Protein AF-A0A2V8IUT5-F1 (afdb_monomer_lite)

Foldseek 3Di:
DADQDDDDDDDDDDDDDDRPRLPQEDECQVQQLVCLVVVHCPPPSLVVLVVSVVVPRQEYEYEDEPVCNGDDLVNLQVCLVRPPHFYEYEYALDPVVLVSCLVSVGQEYEHADDDVPDPDRPFFDQLVPPLVSLLVSCVVSVVSVHQYEGEHELDPVSLVSCVVSPHPYYHYDLPQLCVCCVPVDDDPSNVVSVVSSNVSSVD

pLDDT: mean 81.4, std 22.0, range [20.03, 97.25]

Secondary structure (DSSP, 8-state):
-B-------------------STTEE--HHHHHHHHHHTSS-S-HHHHHHHHHHTT-SEEEEE--TT-SSS-HHHHHHHHHH-SSEEEEEE-S-HHHHHHHHHH--SEEEE----TT-SS-SS---TTSSHHHHHHHHHHHHHTT-EEEEEE-S-HHHHHHHHHTT-SEEEE--HHHHHHHTTS---HHHHHHHHHHHHHTT-

Structure (mmCIF, N/CA/C/O backbone):
data_AF-A0A2V8IUT5-F1
#
_entry.id   AF-A0A2V8IUT5-F1
#
loop_
_atom_site.group_PDB
_atom_site.id
_atom_site.type_symbol
_atom_site.label_atom_id
_atom_site.label_alt_id
_atom_site.label_comp_id
_atom_site.label_asym_id
_atom_site.label_entity_id
_atom_site.label_seq_id
_atom_site.pdbx_PDB_ins_code
_atom_site.Cartn_x
_atom_site.Cartn_y
_atom_site.Cartn_z
_atom_site.occupancy
_atom_site.B_iso_or_equiv
_atom_site.auth_seq_id
_atom_site.auth_comp_id
_atom_site.auth_asym_id
_atom_site.auth_atom_id
_atom_site.pdbx_PDB_model_num
ATOM 1 N N . MET A 1 1 ? -11.174 -3.419 14.728 1.00 47.03 1 MET A N 1
ATOM 2 C CA . MET A 1 1 ? -10.220 -3.146 13.634 1.00 47.03 1 MET A CA 1
ATOM 3 C C . MET A 1 1 ? -9.130 -4.210 13.700 1.00 47.03 1 MET A C 1
ATOM 5 O O . MET A 1 1 ? -8.824 -4.639 14.805 1.00 47.03 1 MET A O 1
ATOM 9 N N . ARG A 1 2 ? -8.622 -4.750 12.583 1.00 38.38 2 ARG A N 1
ATOM 10 C CA . ARG A 1 2 ? -7.491 -5.702 12.654 1.00 38.38 2 ARG A CA 1
ATOM 11 C C . ARG A 1 2 ? -6.189 -4.908 12.587 1.00 38.38 2 ARG A C 1
ATOM 13 O O . ARG A 1 2 ? -5.951 -4.278 11.563 1.00 38.38 2 ARG A O 1
ATOM 20 N N . VAL A 1 3 ? -5.371 -4.969 13.639 1.00 33.16 3 VAL A N 1
ATOM 21 C CA . VAL A 1 3 ? -4.002 -4.429 13.644 1.00 33.16 3 VAL A CA 1
ATOM 22 C C . VAL A 1 3 ? -2.999 -5.582 13.725 1.00 33.16 3 VAL A C 1
ATOM 24 O O . VAL A 1 3 ? -3.175 -6.508 14.520 1.00 33.16 3 VAL A O 1
ATOM 27 N N . ALA A 1 4 ? -1.971 -5.568 12.875 1.00 35.91 4 ALA A N 1
ATOM 28 C CA . ALA A 1 4 ? -0.907 -6.571 12.889 1.00 35.91 4 ALA A CA 1
ATOM 29 C C . ALA A 1 4 ? 0.009 -6.352 14.116 1.00 35.91 4 ALA A C 1
ATOM 31 O O . ALA A 1 4 ? 0.591 -5.282 14.261 1.00 35.91 4 ALA A O 1
ATOM 32 N N . LYS A 1 5 ? 0.127 -7.349 15.009 1.00 29.16 5 LYS A N 1
ATOM 33 C CA . LYS A 1 5 ? 0.919 -7.292 16.261 1.00 29.16 5 LYS A CA 1
ATOM 34 C C . LYS A 1 5 ? 2.141 -8.221 16.216 1.00 29.16 5 LYS A C 1
ATOM 36 O O . LYS A 1 5 ? 2.047 -9.324 15.684 1.00 29.16 5 LYS A O 1
ATOM 41 N N . SER A 1 6 ? 3.241 -7.833 16.874 1.00 26.86 6 SER A N 1
ATOM 42 C CA . SER A 1 6 ? 4.394 -8.704 17.175 1.00 26.86 6 SER A CA 1
ATOM 43 C C . SER A 1 6 ? 4.860 -8.548 18.629 1.00 26.86 6 SER A C 1
ATOM 45 O O . SER A 1 6 ? 5.098 -7.426 19.074 1.00 26.86 6 SER A O 1
ATOM 47 N N . ASN A 1 7 ? 5.069 -9.661 19.338 1.00 24.52 7 ASN A N 1
ATOM 48 C CA . ASN A 1 7 ? 5.807 -9.718 20.604 1.00 24.52 7 ASN A CA 1
ATOM 49 C C . ASN A 1 7 ? 6.672 -10.987 20.633 1.00 24.52 7 ASN A C 1
ATOM 51 O O . ASN A 1 7 ? 6.135 -12.089 20.643 1.00 24.52 7 ASN A O 1
ATOM 55 N N . SER A 1 8 ? 7.997 -10.816 20.648 1.00 27.25 8 SER A N 1
ATOM 56 C CA . SER A 1 8 ? 8.965 -11.360 21.625 1.00 27.25 8 SER A CA 1
ATOM 57 C C . SER A 1 8 ? 10.334 -11.627 20.982 1.00 27.25 8 SER A C 1
ATOM 59 O O . SER A 1 8 ? 10.448 -12.143 19.875 1.00 27.25 8 SER A O 1
ATOM 61 N N . CYS A 1 9 ? 11.373 -11.191 21.696 1.00 26.42 9 CYS A N 1
ATOM 62 C CA . CYS A 1 9 ? 12.791 -11.373 21.403 1.00 26.42 9 CYS A CA 1
ATOM 63 C C . CYS A 1 9 ? 13.266 -12.662 22.092 1.00 26.42 9 CYS A C 1
ATOM 65 O O . CYS A 1 9 ? 12.915 -12.874 23.253 1.00 26.42 9 CYS A O 1
ATOM 67 N N . GLY A 1 10 ? 14.061 -13.496 21.412 1.00 21.17 10 GLY A N 1
ATOM 68 C CA . GLY A 1 10 ? 14.695 -14.670 22.024 1.00 21.17 10 GLY A CA 1
ATOM 69 C C . GLY A 1 10 ? 15.110 -15.757 21.030 1.00 21.17 10 GLY A C 1
ATOM 70 O O . GLY A 1 10 ? 14.324 -16.632 20.711 1.00 21.17 10 GLY A O 1
ATOM 71 N N . THR A 1 11 ? 16.356 -15.664 20.560 1.00 24.28 11 THR A N 1
ATOM 72 C CA . THR A 1 11 ? 17.279 -16.744 20.145 1.00 24.28 11 THR A CA 1
ATOM 73 C C . THR A 1 11 ? 16.760 -18.058 19.529 1.00 24.28 11 THR A C 1
ATOM 75 O O . THR A 1 11 ? 16.141 -18.876 20.193 1.00 24.28 11 THR A O 1
ATOM 78 N N . ALA A 1 12 ? 17.312 -18.320 18.336 1.00 24.08 12 ALA A N 1
ATOM 79 C CA . ALA A 1 12 ? 17.737 -19.615 17.793 1.00 24.08 12 ALA A CA 1
ATOM 80 C C . ALA A 1 12 ? 16.664 -20.641 17.376 1.00 24.08 12 ALA A C 1
ATOM 82 O O . ALA A 1 12 ? 16.011 -21.269 18.193 1.00 24.08 12 ALA A O 1
ATOM 83 N N . PHE A 1 13 ? 16.626 -20.858 16.055 1.00 28.20 13 PHE A N 1
ATOM 84 C CA . PHE A 1 13 ? 16.362 -22.118 15.354 1.00 28.20 13 PHE A CA 1
ATOM 85 C C . PHE A 1 13 ? 15.253 -23.037 15.904 1.00 28.20 13 PHE A C 1
ATOM 87 O O . PHE A 1 13 ? 15.437 -23.751 16.882 1.00 28.20 13 PHE A O 1
ATOM 94 N N . THR A 1 14 ? 14.210 -23.160 15.075 1.00 22.98 14 THR A N 1
ATOM 95 C CA . THR A 1 14 ? 13.208 -24.236 14.943 1.00 22.98 14 THR A CA 1
ATOM 96 C C . THR A 1 14 ? 11.772 -23.914 15.382 1.00 22.98 14 THR A C 1
ATOM 98 O O . THR A 1 14 ? 11.460 -23.740 16.550 1.00 22.98 14 THR A O 1
ATOM 101 N N . CYS A 1 15 ? 10.894 -24.025 14.376 1.00 20.03 15 CYS A N 1
ATOM 102 C CA . CYS A 1 15 ? 9.547 -24.596 14.430 1.00 20.03 15 CYS A CA 1
ATOM 103 C C . CYS A 1 15 ? 8.308 -23.689 14.648 1.00 20.03 15 CYS A C 1
ATOM 105 O O . CYS A 1 15 ? 8.277 -22.794 15.480 1.00 20.03 15 CYS A O 1
ATOM 107 N N . PHE A 1 16 ? 7.261 -24.073 13.902 1.00 21.16 16 PHE A N 1
ATOM 108 C CA . PHE A 1 16 ? 5.824 -23.793 14.036 1.00 21.16 16 PHE A CA 1
ATOM 109 C C . PHE A 1 16 ? 5.223 -22.457 13.547 1.00 21.16 16 PHE A C 1
ATOM 111 O O . PHE A 1 16 ? 5.315 -21.403 14.160 1.00 21.16 16 PHE A O 1
ATOM 118 N N . SER A 1 17 ? 4.524 -22.592 12.412 1.00 25.88 17 SER A N 1
ATOM 119 C CA . SER A 1 17 ? 3.101 -22.281 12.192 1.00 25.88 17 SER A CA 1
ATOM 120 C C . SER A 1 17 ? 2.452 -21.102 12.928 1.00 25.88 17 SER A C 1
ATOM 122 O O . SER A 1 17 ? 2.442 -21.016 14.152 1.00 25.88 17 SER A O 1
ATOM 124 N N . THR A 1 18 ? 1.693 -20.339 12.136 1.00 25.88 18 THR A N 1
ATOM 125 C CA . THR A 1 18 ? 0.630 -19.407 12.548 1.00 25.88 18 THR A CA 1
ATOM 126 C C . THR A 1 18 ? 1.091 -18.198 13.357 1.00 25.88 18 THR A C 1
ATOM 128 O O . THR A 1 18 ? 0.732 -18.019 14.515 1.00 25.88 18 THR A O 1
ATOM 131 N N . LEU A 1 19 ? 1.801 -17.294 12.680 1.00 21.14 19 LEU A N 1
ATOM 132 C CA . LEU A 1 19 ? 1.908 -15.896 13.085 1.00 21.14 19 LEU A CA 1
ATOM 133 C C . LEU A 1 19 ? 1.670 -15.011 11.853 1.00 21.14 19 LEU A C 1
ATOM 135 O O . LEU A 1 19 ? 2.577 -14.757 11.066 1.00 21.14 19 LEU A O 1
ATOM 139 N N . SER A 1 20 ? 0.428 -14.571 11.646 1.00 23.12 20 SER A N 1
ATOM 140 C CA . SER A 1 20 ? 0.068 -13.666 10.547 1.00 23.12 20 SER A CA 1
ATOM 141 C C . SER A 1 20 ? 0.450 -12.223 10.891 1.00 23.12 20 SER A C 1
ATOM 143 O O . SER A 1 20 ? -0.411 -11.360 11.055 1.00 23.12 20 SER A O 1
ATOM 145 N N . VAL A 1 21 ? 1.750 -11.953 11.011 1.00 26.53 21 VAL A N 1
ATOM 146 C CA . VAL A 1 21 ? 2.274 -10.609 10.751 1.00 26.53 21 VAL A CA 1
ATOM 147 C C . VAL A 1 21 ? 2.149 -10.426 9.240 1.00 26.53 21 VAL A C 1
ATOM 149 O O . VAL A 1 21 ? 2.643 -11.260 8.484 1.00 26.53 21 VAL A O 1
ATOM 152 N N . PHE A 1 22 ? 1.510 -9.359 8.763 1.00 30.16 22 PHE A N 1
ATOM 153 C CA . PHE A 1 22 ? 1.526 -8.990 7.338 1.00 30.16 22 PHE A CA 1
ATOM 154 C C . PHE A 1 22 ? 2.930 -8.490 6.902 1.00 30.16 22 PHE A C 1
ATOM 156 O O . PHE A 1 22 ? 3.063 -7.571 6.114 1.00 30.16 22 PHE A O 1
ATOM 163 N N . ALA A 1 23 ? 4.007 -9.120 7.382 1.00 34.06 23 ALA A N 1
ATOM 164 C CA . ALA A 1 23 ? 5.390 -8.928 6.938 1.00 34.06 23 ALA A CA 1
ATOM 165 C C . ALA A 1 23 ? 5.701 -9.757 5.671 1.00 34.06 23 ALA A C 1
ATOM 167 O O . ALA A 1 23 ? 6.842 -10.135 5.418 1.00 34.06 23 ALA A O 1
ATOM 168 N N . GLY A 1 24 ? 4.663 -10.108 4.905 1.00 39.88 24 GLY A N 1
ATOM 169 C CA . GLY A 1 24 ? 4.747 -10.959 3.721 1.00 39.88 24 GLY A CA 1
ATOM 170 C C . GLY A 1 24 ? 4.533 -10.221 2.404 1.00 39.88 24 GLY A C 1
ATOM 171 O O . GLY A 1 24 ? 4.624 -10.863 1.365 1.00 39.88 24 GLY A O 1
ATOM 172 N N . THR A 1 25 ? 4.226 -8.924 2.423 1.00 47.09 25 THR A N 1
ATOM 173 C CA . THR A 1 25 ? 4.062 -8.100 1.221 1.00 47.09 25 THR A CA 1
ATOM 174 C C . THR A 1 25 ? 5.380 -7.436 0.853 1.00 47.09 25 THR A C 1
ATOM 176 O O . THR A 1 25 ? 5.966 -6.721 1.662 1.00 47.09 25 THR A O 1
ATOM 179 N N . ARG A 1 26 ? 5.874 -7.689 -0.363 1.00 62.31 26 ARG A N 1
ATOM 180 C CA . ARG A 1 26 ? 7.060 -7.015 -0.911 1.00 62.31 26 ARG A CA 1
ATOM 181 C C . ARG A 1 26 ? 6.627 -6.052 -2.005 1.00 62.31 26 ARG A C 1
ATOM 183 O O . ARG A 1 26 ? 5.790 -6.413 -2.830 1.00 62.31 26 ARG A O 1
ATOM 190 N N . SER A 1 27 ? 7.202 -4.852 -1.993 1.00 71.56 27 SER A N 1
ATOM 191 C CA . SER A 1 27 ? 6.928 -3.830 -3.000 1.00 71.56 27 SER A CA 1
ATOM 192 C C . SER A 1 27 ? 7.966 -3.879 -4.126 1.00 71.56 27 SER A C 1
ATOM 194 O O . SER A 1 27 ? 9.158 -3.687 -3.865 1.00 71.56 27 SER A O 1
ATOM 196 N N . PRO A 1 28 ? 7.554 -4.138 -5.382 1.00 70.00 28 PRO A N 1
ATOM 197 C CA . PRO A 1 28 ? 8.411 -3.991 -6.549 1.00 70.00 28 PRO A CA 1
ATOM 198 C C . PRO A 1 28 ? 8.480 -2.534 -7.052 1.00 70.00 28 PRO A C 1
ATOM 200 O O . PRO A 1 28 ? 9.017 -2.299 -8.133 1.00 70.00 28 PRO A O 1
ATOM 203 N N . ASP A 1 29 ? 7.989 -1.533 -6.311 1.00 77.06 29 ASP A N 1
ATOM 204 C CA . ASP A 1 29 ? 7.933 -0.140 -6.786 1.00 77.06 29 ASP A CA 1
ATOM 205 C C . ASP A 1 29 ? 9.311 0.409 -7.158 1.00 77.06 29 ASP A C 1
ATOM 207 O O . ASP A 1 29 ? 9.484 1.041 -8.198 1.00 77.06 29 ASP A O 1
ATOM 211 N N . HIS A 1 30 ? 10.333 0.100 -6.360 1.00 85.25 30 HIS A N 1
ATOM 212 C CA . HIS A 1 30 ? 11.702 0.532 -6.649 1.00 85.25 30 HIS A CA 1
ATOM 213 C C . HIS A 1 30 ? 12.309 -0.165 -7.874 1.00 85.25 30 HIS A C 1
ATOM 215 O O . HIS A 1 30 ? 13.232 0.368 -8.489 1.00 85.25 30 HIS A O 1
ATOM 221 N N . ILE A 1 31 ? 11.774 -1.318 -8.274 1.00 88.38 31 ILE A N 1
ATOM 222 C CA . ILE A 1 31 ? 12.160 -1.995 -9.517 1.00 88.38 31 ILE A CA 1
ATOM 223 C C . ILE A 1 31 ? 11.603 -1.205 -10.701 1.00 88.38 31 ILE A C 1
ATOM 225 O O . ILE A 1 31 ? 12.346 -0.897 -11.633 1.00 88.38 31 ILE A O 1
ATOM 229 N N . ALA A 1 32 ? 10.348 -0.753 -10.603 1.00 87.00 32 ALA A N 1
ATOM 230 C CA . ALA A 1 32 ? 9.777 0.179 -11.569 1.00 87.00 32 ALA A CA 1
ATOM 231 C C . ALA A 1 32 ? 10.549 1.511 -11.606 1.00 87.00 32 ALA A C 1
ATOM 233 O O . ALA A 1 32 ? 10.805 2.029 -12.685 1.00 87.00 32 ALA A O 1
ATOM 234 N N . THR A 1 33 ? 11.022 2.035 -10.470 1.00 88.06 33 THR A N 1
ATOM 235 C CA . THR A 1 33 ? 11.883 3.235 -10.455 1.00 88.06 33 THR A CA 1
ATOM 236 C C . THR A 1 33 ? 13.159 3.048 -11.283 1.00 88.06 33 THR A C 1
ATOM 238 O O . THR A 1 33 ? 13.534 3.940 -12.044 1.00 88.06 33 THR A O 1
ATOM 241 N N . ILE A 1 34 ? 13.823 1.889 -11.181 1.00 90.50 34 ILE A N 1
ATOM 242 C CA . ILE A 1 34 ? 15.019 1.582 -11.988 1.00 90.50 34 ILE A CA 1
ATOM 243 C C . ILE A 1 34 ? 14.662 1.522 -13.479 1.00 90.50 34 ILE A C 1
ATOM 245 O O . ILE A 1 34 ? 15.396 2.070 -14.307 1.00 90.50 34 ILE A O 1
ATOM 249 N N . ARG A 1 35 ? 13.526 0.901 -13.816 1.00 92.62 35 ARG A N 1
ATOM 250 C CA . ARG A 1 35 ? 12.999 0.835 -15.184 1.00 92.62 35 ARG A CA 1
ATOM 251 C C . ARG A 1 35 ? 12.745 2.234 -15.758 1.00 92.62 35 ARG A C 1
ATOM 253 O O . ARG A 1 35 ? 13.255 2.560 -16.831 1.00 92.62 35 ARG A O 1
ATOM 260 N N . GLU A 1 36 ? 12.027 3.088 -15.029 1.00 89.81 36 GLU A N 1
ATOM 261 C CA . GLU A 1 36 ? 11.683 4.448 -15.471 1.00 89.81 36 GLU A CA 1
ATOM 262 C C . GLU A 1 36 ? 12.910 5.363 -15.578 1.00 89.81 36 GLU A C 1
ATOM 264 O O . GLU A 1 36 ? 12.985 6.199 -16.482 1.00 89.81 36 GLU A O 1
ATOM 269 N N . ALA A 1 37 ? 13.928 5.161 -14.735 1.00 90.00 37 ALA A N 1
ATOM 270 C CA . ALA A 1 37 ? 15.190 5.895 -14.828 1.00 90.00 37 ALA A CA 1
ATOM 271 C C . ALA A 1 37 ? 15.919 5.660 -16.165 1.00 90.00 37 ALA A C 1
ATOM 273 O O . ALA A 1 37 ? 16.675 6.521 -16.622 1.00 90.00 37 ALA A O 1
ATOM 274 N N . ARG A 1 38 ? 15.702 4.503 -16.802 1.00 89.94 38 ARG A N 1
ATOM 275 C CA . ARG A 1 38 ? 16.286 4.149 -18.105 1.00 89.94 38 ARG A CA 1
ATOM 276 C C . ARG A 1 38 ? 15.288 4.211 -19.259 1.00 89.94 38 ARG A C 1
ATOM 278 O O . ARG A 1 38 ? 15.725 4.162 -20.406 1.00 89.94 38 ARG A O 1
ATOM 285 N N . ARG A 1 39 ? 13.990 4.368 -18.971 1.00 87.19 39 ARG A N 1
ATOM 286 C CA . ARG A 1 39 ? 12.883 4.308 -19.945 1.00 87.19 39 ARG A CA 1
ATOM 287 C C . ARG A 1 39 ? 12.943 3.041 -20.803 1.00 87.19 39 ARG A C 1
ATOM 289 O O . ARG A 1 39 ? 12.737 3.079 -22.015 1.00 87.19 39 ARG A O 1
ATOM 296 N N . THR A 1 40 ? 13.290 1.930 -20.164 1.00 89.88 40 THR A N 1
ATOM 297 C CA . THR A 1 40 ? 13.380 0.598 -20.770 1.00 89.88 40 THR A CA 1
ATOM 298 C C . THR A 1 40 ? 12.229 -0.279 -20.292 1.00 89.88 40 THR A C 1
ATOM 300 O O . THR A 1 40 ? 11.454 0.124 -19.435 1.00 89.88 40 THR A O 1
ATOM 303 N N . ASN A 1 41 ? 12.109 -1.494 -20.827 1.00 87.06 41 ASN A N 1
ATOM 304 C CA . ASN A 1 41 ? 11.137 -2.471 -20.317 1.00 87.06 41 ASN A CA 1
ATOM 305 C C . ASN A 1 41 ? 11.672 -3.259 -19.112 1.00 87.06 41 ASN A C 1
ATOM 307 O O . ASN A 1 41 ? 10.894 -3.869 -18.390 1.00 87.06 41 ASN A O 1
ATOM 311 N N . GLU A 1 42 ? 12.989 -3.222 -18.894 1.00 87.06 42 GLU A N 1
ATOM 312 C CA . GLU A 1 42 ? 13.671 -3.958 -17.833 1.00 87.06 42 GLU A CA 1
ATOM 313 C C . GLU A 1 42 ? 14.305 -3.003 -16.812 1.00 87.06 42 GLU A C 1
ATOM 315 O O . GLU A 1 42 ? 14.833 -1.956 -17.215 1.00 87.06 42 GLU A O 1
ATOM 320 N N . PRO A 1 43 ? 14.310 -3.366 -15.517 1.00 91.19 43 PRO A N 1
ATOM 321 C CA . PRO A 1 43 ? 13.703 -4.580 -14.955 1.00 91.19 43 PRO A CA 1
ATOM 322 C C . PRO A 1 43 ? 12.162 -4.510 -14.903 1.00 91.19 43 PRO A C 1
ATOM 324 O O . PRO A 1 43 ? 11.609 -3.483 -14.510 1.00 91.19 43 PRO A O 1
ATOM 327 N N . ASP A 1 44 ? 11.461 -5.587 -15.283 1.00 92.31 44 ASP A N 1
ATOM 328 C CA . ASP A 1 44 ? 9.986 -5.623 -15.230 1.00 92.31 44 ASP A CA 1
ATOM 329 C C . ASP A 1 44 ? 9.469 -5.922 -13.790 1.00 92.31 44 ASP A C 1
ATOM 331 O O . ASP A 1 44 ? 9.788 -6.979 -13.223 1.00 92.31 44 ASP A O 1
ATOM 335 N N . PRO A 1 45 ? 8.645 -5.039 -13.180 1.00 92.81 45 PRO A N 1
ATOM 336 C CA . PRO A 1 45 ? 8.027 -5.259 -11.866 1.00 92.81 45 PRO A CA 1
ATOM 337 C C . PRO A 1 45 ? 7.187 -6.537 -11.766 1.00 92.81 45 PRO A C 1
ATOM 339 O O . PRO A 1 45 ? 7.067 -7.101 -10.678 1.00 92.81 45 PRO A O 1
ATOM 342 N N . ILE A 1 46 ? 6.623 -7.017 -12.879 1.00 95.12 46 ILE A N 1
ATOM 343 C CA . ILE A 1 46 ? 5.806 -8.235 -12.913 1.00 95.12 46 ILE A CA 1
ATOM 344 C C . ILE A 1 46 ? 6.682 -9.455 -12.620 1.00 95.12 46 ILE A C 1
ATOM 346 O O . ILE A 1 46 ? 6.335 -10.291 -11.783 1.00 95.12 46 ILE A O 1
ATOM 350 N N . THR A 1 47 ? 7.854 -9.531 -13.256 1.00 94.31 47 THR A N 1
ATOM 351 C CA . THR A 1 47 ? 8.833 -10.600 -13.013 1.00 94.31 47 THR A CA 1
ATOM 352 C C . THR A 1 47 ? 9.271 -10.599 -11.553 1.00 94.31 47 THR A C 1
ATOM 354 O O . THR A 1 47 ? 9.352 -11.648 -10.912 1.00 94.31 47 THR A O 1
ATOM 357 N N . ALA A 1 48 ? 9.500 -9.414 -10.991 1.00 93.44 48 ALA A N 1
ATOM 358 C CA . ALA A 1 48 ? 9.876 -9.284 -9.595 1.00 93.44 48 ALA A CA 1
ATOM 359 C C . ALA A 1 48 ? 8.770 -9.709 -8.623 1.00 93.44 48 ALA A C 1
ATOM 361 O O . ALA A 1 48 ? 9.066 -10.358 -7.617 1.00 93.44 48 ALA A O 1
ATOM 362 N N . ALA A 1 49 ? 7.511 -9.384 -8.923 1.00 94.12 49 ALA A N 1
ATOM 363 C CA . ALA A 1 49 ? 6.368 -9.830 -8.136 1.00 94.12 49 ALA A CA 1
ATOM 364 C C . ALA A 1 49 ? 6.291 -11.364 -8.097 1.00 94.12 49 ALA A C 1
ATOM 366 O O . ALA A 1 49 ? 6.206 -11.941 -7.014 1.00 94.12 49 ALA A O 1
ATOM 367 N N . ALA A 1 50 ? 6.450 -12.031 -9.245 1.00 93.88 50 ALA A N 1
ATOM 368 C CA . ALA A 1 50 ? 6.477 -13.492 -9.312 1.00 93.88 50 ALA A CA 1
ATOM 369 C C . ALA A 1 50 ? 7.623 -14.098 -8.479 1.00 93.88 50 ALA A C 1
ATOM 371 O O . ALA A 1 50 ? 7.415 -15.058 -7.737 1.00 93.88 50 ALA A O 1
ATOM 372 N N . ILE A 1 51 ? 8.826 -13.513 -8.538 1.00 94.12 51 ILE A N 1
ATOM 373 C CA . ILE A 1 51 ? 9.962 -13.940 -7.703 1.00 94.12 51 ILE A CA 1
ATOM 374 C C . ILE A 1 51 ? 9.642 -13.765 -6.213 1.00 94.12 51 ILE A C 1
ATOM 376 O O . ILE A 1 51 ? 9.978 -14.634 -5.409 1.00 94.12 51 ILE A O 1
ATOM 380 N N . CYS A 1 52 ? 8.985 -12.667 -5.829 1.00 92.44 52 CYS A N 1
ATOM 381 C CA . CYS A 1 52 ? 8.584 -12.440 -4.443 1.00 92.44 52 CYS A CA 1
ATOM 382 C C . CYS A 1 52 ? 7.607 -13.517 -3.956 1.00 92.44 52 CYS A C 1
ATOM 384 O O . CYS A 1 52 ? 7.817 -14.058 -2.871 1.00 92.44 52 CYS A O 1
ATOM 386 N N . GLU A 1 53 ? 6.592 -13.868 -4.749 1.00 91.50 53 GLU A N 1
ATOM 387 C CA . GLU A 1 53 ? 5.643 -14.939 -4.405 1.00 91.50 53 GLU A CA 1
ATOM 388 C C . GLU A 1 53 ? 6.343 -16.297 -4.273 1.00 91.50 53 GLU A C 1
ATOM 390 O O . GLU A 1 53 ? 6.150 -16.996 -3.279 1.00 91.50 53 GLU A O 1
ATOM 395 N N . LEU A 1 54 ? 7.231 -16.639 -5.213 1.00 92.75 54 LEU A N 1
ATOM 396 C CA . LEU A 1 54 ? 8.030 -17.870 -5.150 1.00 92.75 54 LEU A CA 1
ATOM 397 C C . LEU A 1 54 ? 8.966 -17.910 -3.932 1.00 92.75 54 LEU A C 1
ATOM 399 O O . LEU A 1 54 ? 9.247 -18.983 -3.403 1.00 92.75 54 LEU A O 1
ATOM 403 N N . ALA A 1 55 ? 9.419 -16.748 -3.459 1.00 93.31 55 ALA A N 1
ATOM 404 C CA . ALA A 1 55 ? 10.217 -16.608 -2.245 1.00 93.31 55 ALA A CA 1
ATOM 405 C C . ALA A 1 55 ? 9.380 -16.614 -0.947 1.00 93.31 55 ALA A C 1
ATOM 407 O O . ALA A 1 55 ? 9.937 -16.399 0.132 1.00 93.31 55 ALA A O 1
ATOM 408 N N . GLY A 1 56 ? 8.064 -16.846 -1.029 1.00 90.88 56 GLY A N 1
ATOM 409 C CA . GLY A 1 56 ? 7.167 -16.955 0.124 1.00 90.88 56 GLY A CA 1
ATOM 410 C C . GLY A 1 56 ? 6.454 -15.657 0.513 1.00 90.88 56 GLY A C 1
ATOM 411 O O . GLY A 1 56 ? 5.981 -15.543 1.647 1.00 90.88 56 GLY A O 1
ATOM 412 N N . ALA A 1 57 ? 6.378 -14.665 -0.381 1.00 90.00 57 ALA A N 1
ATOM 413 C CA . ALA A 1 57 ? 5.519 -13.505 -0.159 1.00 90.00 57 ALA A CA 1
ATOM 414 C C . ALA A 1 57 ? 4.043 -13.934 -0.091 1.00 90.00 57 ALA A C 1
ATOM 416 O O . ALA A 1 57 ? 3.582 -14.743 -0.890 1.00 90.00 57 ALA A O 1
ATOM 417 N N . HIS A 1 58 ? 3.298 -13.372 0.861 1.00 91.88 58 HIS A N 1
ATOM 418 C CA . HIS A 1 58 ? 1.863 -13.636 1.062 1.00 91.88 58 HIS A CA 1
ATOM 419 C C . HIS A 1 58 ? 0.968 -12.607 0.355 1.00 91.88 58 HIS A C 1
ATOM 421 O O . HIS A 1 58 ? -0.262 -12.669 0.441 1.00 91.88 58 HIS A O 1
ATOM 427 N N . GLY A 1 59 ? 1.591 -11.636 -0.301 1.00 93.25 59 GLY A N 1
ATOM 428 C CA . GLY A 1 59 ? 0.947 -10.609 -1.094 1.00 93.25 59 GLY A CA 1
ATOM 429 C C . GLY A 1 59 ? 1.982 -9.778 -1.836 1.00 93.25 59 GLY A C 1
ATOM 430 O O . GLY A 1 59 ? 3.173 -9.805 -1.518 1.00 93.25 59 GLY A O 1
ATOM 431 N N . ILE A 1 60 ? 1.508 -8.999 -2.793 1.00 95.50 60 ILE A N 1
ATOM 432 C CA . ILE A 1 60 ? 2.275 -8.011 -3.538 1.00 95.50 60 ILE A CA 1
ATOM 433 C C . ILE A 1 60 ? 1.610 -6.662 -3.309 1.00 95.50 60 ILE A C 1
ATOM 435 O O . ILE A 1 60 ? 0.406 -6.525 -3.524 1.00 95.50 60 ILE A O 1
ATOM 439 N N . THR A 1 61 ? 2.393 -5.684 -2.864 1.00 95.06 61 THR A N 1
ATOM 440 C CA . THR A 1 61 ? 1.926 -4.305 -2.690 1.00 95.06 61 THR A CA 1
ATOM 441 C C . THR A 1 61 ? 2.576 -3.428 -3.744 1.00 95.06 61 THR A C 1
ATOM 443 O O . THR A 1 61 ? 3.785 -3.519 -3.917 1.00 95.06 61 THR A O 1
ATOM 446 N N . VAL A 1 62 ? 1.805 -2.596 -4.440 1.00 94.44 62 VAL A N 1
ATOM 447 C CA . VAL A 1 62 ? 2.335 -1.620 -5.404 1.00 94.44 62 VAL A CA 1
ATOM 448 C C . VAL A 1 62 ? 1.711 -0.251 -5.207 1.00 94.44 62 VAL A C 1
ATOM 450 O O . VAL A 1 62 ? 0.503 -0.162 -4.998 1.00 94.44 62 VAL A O 1
ATOM 453 N N . HIS A 1 63 ? 2.498 0.815 -5.339 1.00 93.62 63 HIS A N 1
ATOM 454 C CA . HIS A 1 63 ? 2.001 2.189 -5.243 1.00 93.62 63 HIS A CA 1
ATOM 455 C C . HIS A 1 63 ? 1.741 2.804 -6.619 1.00 93.62 63 HIS A C 1
ATOM 457 O O . HIS A 1 63 ? 2.657 3.243 -7.321 1.00 93.62 63 HIS A O 1
ATOM 463 N N . LEU A 1 64 ? 0.461 2.882 -6.998 1.00 93.44 64 LEU A N 1
ATOM 464 C CA . LEU A 1 64 ? 0.015 3.568 -8.209 1.00 93.44 64 LEU A CA 1
ATOM 465 C C . LEU A 1 64 ? -0.200 5.060 -7.927 1.00 93.44 64 LEU A C 1
ATOM 467 O O . LEU A 1 64 ? -1.299 5.502 -7.596 1.00 93.44 64 LEU A O 1
ATOM 471 N N . ARG A 1 65 ? 0.858 5.847 -8.114 1.00 90.50 65 ARG A N 1
ATOM 472 C CA . ARG A 1 65 ? 0.813 7.304 -7.944 1.00 90.50 65 ARG A CA 1
ATOM 473 C C . ARG A 1 65 ? 0.004 8.004 -9.026 1.00 90.50 65 ARG A C 1
ATOM 475 O O . ARG A 1 65 ? 0.058 7.609 -10.196 1.00 90.50 65 ARG A O 1
ATOM 482 N N . GLY A 1 66 ? -0.624 9.131 -8.683 1.00 87.06 66 GLY A N 1
ATOM 483 C CA . GLY A 1 66 ? -1.288 10.011 -9.656 1.00 87.06 66 GLY A CA 1
ATOM 484 C C . GLY A 1 66 ? -0.352 10.503 -10.772 1.00 87.06 66 GLY A C 1
ATOM 485 O O . GLY A 1 66 ? -0.747 10.553 -11.931 1.00 87.06 66 GLY A O 1
ATOM 486 N N . ASP A 1 67 ? 0.916 10.769 -10.444 1.00 87.81 67 ASP A N 1
ATOM 487 C CA . ASP A 1 67 ? 1.941 11.239 -11.391 1.00 87.81 67 ASP A CA 1
ATOM 488 C C . ASP A 1 67 ? 2.673 10.120 -12.161 1.00 87.81 67 ASP A C 1
ATOM 490 O O . ASP A 1 67 ? 3.529 10.421 -12.992 1.00 87.81 67 ASP A O 1
ATOM 494 N N . ARG A 1 68 ? 2.356 8.842 -11.891 1.00 89.06 68 ARG A N 1
ATOM 495 C CA . ARG A 1 68 ? 2.950 7.654 -12.539 1.00 89.06 68 ARG A CA 1
ATOM 496 C C . ARG A 1 68 ? 4.485 7.661 -12.576 1.00 89.06 68 ARG A C 1
ATOM 498 O O . ARG A 1 68 ? 5.096 7.279 -13.572 1.00 89.06 68 ARG A O 1
ATOM 505 N N . ARG A 1 69 ? 5.128 8.072 -11.481 1.00 86.44 69 ARG A N 1
ATOM 506 C CA . ARG A 1 69 ? 6.599 8.150 -11.396 1.00 86.44 69 ARG A CA 1
ATOM 507 C C . ARG A 1 69 ? 7.328 6.804 -11.535 1.00 86.44 69 ARG A C 1
ATOM 509 O O . ARG A 1 69 ? 8.477 6.792 -11.962 1.00 86.44 69 ARG A O 1
ATOM 516 N N . HIS A 1 70 ? 6.698 5.701 -11.137 1.00 89.06 70 HIS A N 1
ATOM 517 C CA . HIS A 1 70 ? 7.292 4.360 -11.168 1.00 89.06 70 HIS A CA 1
ATOM 518 C C . HIS A 1 70 ? 6.299 3.333 -11.714 1.00 89.06 70 HIS A C 1
ATOM 520 O O . HIS A 1 70 ? 6.349 3.000 -12.897 1.00 89.06 70 HIS A O 1
ATOM 526 N N . ILE A 1 71 ? 5.375 2.860 -10.875 1.00 93.75 71 ILE A N 1
ATOM 527 C CA . ILE A 1 71 ? 4.353 1.890 -11.273 1.00 93.75 71 ILE A CA 1
ATOM 528 C C . ILE A 1 71 ? 3.386 2.550 -12.252 1.00 93.75 71 ILE A C 1
ATOM 530 O O . ILE A 1 71 ? 2.844 3.631 -12.004 1.00 93.75 71 ILE A O 1
ATOM 534 N N . GLN A 1 72 ? 3.170 1.871 -13.374 1.00 93.75 72 GLN A N 1
ATOM 535 C CA . GLN A 1 72 ? 2.292 2.310 -14.446 1.00 93.75 72 GLN A CA 1
ATOM 536 C C . GLN A 1 72 ? 0.941 1.601 -14.367 1.00 93.75 72 GLN A C 1
ATOM 538 O O . GLN A 1 72 ? 0.804 0.518 -13.801 1.00 93.75 72 GLN A O 1
ATOM 543 N N . HIS A 1 73 ? -0.067 2.171 -15.032 1.00 94.38 73 HIS A N 1
ATOM 544 C CA . HIS A 1 73 ? -1.381 1.531 -15.165 1.00 94.38 73 HIS A CA 1
ATOM 545 C C . HIS A 1 73 ? -1.271 0.137 -15.822 1.00 94.38 73 HIS A C 1
ATOM 547 O O . HIS A 1 73 ? -1.929 -0.804 -15.382 1.00 94.38 73 HIS A O 1
ATOM 553 N N . ARG A 1 74 ? -0.381 -0.026 -16.817 1.00 94.75 74 ARG A 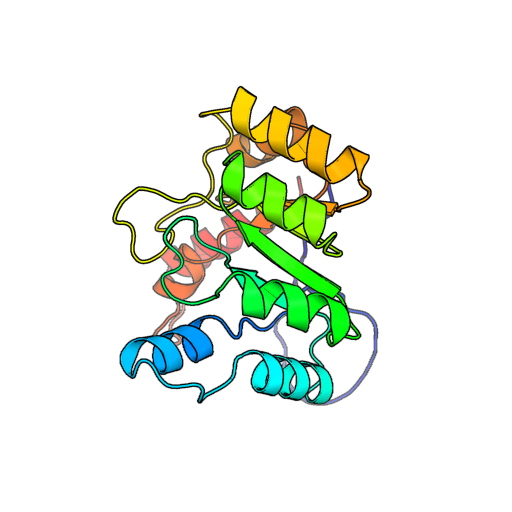N 1
ATOM 554 C CA . ARG A 1 74 ? -0.040 -1.338 -17.400 1.00 94.75 74 ARG A CA 1
ATOM 555 C C . ARG A 1 74 ? 0.320 -2.346 -16.313 1.00 94.75 74 ARG A C 1
ATOM 557 O O . ARG A 1 74 ? -0.189 -3.462 -16.335 1.00 94.75 74 ARG A O 1
ATOM 564 N N . ASP A 1 75 ? 1.203 -1.953 -15.399 1.00 95.56 75 ASP A N 1
ATOM 565 C CA . ASP A 1 75 ? 1.788 -2.879 -14.437 1.00 95.56 75 ASP A CA 1
ATOM 566 C C . ASP A 1 75 ? 0.709 -3.431 -13.510 1.00 95.56 75 ASP A C 1
ATOM 568 O O . ASP A 1 75 ? 0.603 -4.636 -13.323 1.00 95.56 75 ASP A O 1
ATOM 572 N N . VAL A 1 76 ? -0.163 -2.552 -13.018 1.00 96.19 76 VAL A N 1
ATOM 573 C CA . VAL A 1 76 ? -1.285 -2.920 -12.152 1.00 96.19 76 VAL A CA 1
ATOM 574 C C . VAL A 1 76 ? -2.258 -3.884 -12.842 1.00 96.19 76 VAL A C 1
ATOM 576 O O . VAL A 1 76 ? -2.702 -4.850 -12.220 1.00 96.19 76 VAL A O 1
ATOM 579 N N . LYS A 1 77 ? -2.567 -3.658 -14.127 1.00 97.12 77 LYS A N 1
ATOM 580 C CA . LYS A 1 77 ? -3.445 -4.550 -14.902 1.00 97.12 77 LYS A CA 1
ATOM 581 C C . LYS A 1 77 ? -2.851 -5.949 -15.034 1.00 97.12 77 LYS A C 1
ATOM 583 O O . LYS A 1 77 ? -3.531 -6.923 -14.735 1.00 97.12 77 LYS A O 1
ATOM 588 N N . ILE A 1 78 ? -1.572 -6.045 -15.395 1.00 97.12 78 ILE A N 1
ATOM 589 C CA . ILE A 1 78 ? -0.905 -7.346 -15.532 1.00 97.12 78 ILE A CA 1
ATOM 590 C C . ILE A 1 78 ? -0.771 -8.029 -14.165 1.00 97.12 78 ILE A C 1
ATOM 592 O O . ILE A 1 78 ? -1.071 -9.212 -14.045 1.00 97.12 78 ILE A O 1
ATOM 596 N N . LEU A 1 79 ? -0.399 -7.290 -13.115 1.00 96.44 79 LEU A N 1
ATOM 597 C CA . LEU A 1 79 ? -0.276 -7.837 -11.761 1.00 96.44 79 LEU A CA 1
ATOM 598 C C . LEU A 1 79 ? -1.581 -8.473 -11.275 1.00 96.44 79 LEU A C 1
ATOM 600 O O . LEU A 1 79 ? -1.538 -9.531 -10.655 1.00 96.44 79 LEU A O 1
ATOM 604 N N . ARG A 1 80 ? -2.741 -7.892 -11.593 1.00 96.94 80 ARG A N 1
ATOM 605 C CA . ARG A 1 80 ? -4.043 -8.489 -11.256 1.00 96.94 80 ARG A CA 1
ATOM 606 C C . ARG A 1 80 ? -4.283 -9.840 -11.927 1.00 96.94 80 ARG A C 1
ATOM 608 O O . ARG A 1 80 ? -4.944 -10.697 -11.344 1.00 96.94 80 ARG A O 1
ATOM 615 N N . GLU A 1 81 ? -3.760 -10.037 -13.131 1.00 97.25 81 GLU A N 1
ATOM 616 C CA . GLU A 1 81 ? -3.884 -11.294 -13.874 1.00 97.25 81 GLU A CA 1
ATOM 617 C C . GLU A 1 81 ? -2.854 -12.342 -13.414 1.00 97.25 81 GLU A C 1
ATOM 619 O O . GLU A 1 81 ? -3.116 -13.552 -13.454 1.00 97.25 81 GLU A O 1
ATOM 624 N N . THR A 1 82 ? -1.677 -11.899 -12.960 1.00 96.38 82 THR A N 1
ATOM 625 C CA . THR A 1 82 ? -0.549 -12.791 -12.662 1.00 96.38 82 THR A CA 1
ATOM 626 C C . THR A 1 82 ? -0.408 -13.160 -11.188 1.00 96.38 82 THR A C 1
ATOM 628 O O . THR A 1 82 ? -0.105 -14.323 -10.911 1.00 96.38 82 THR A O 1
ATOM 631 N N . VAL A 1 83 ? -0.629 -12.217 -10.261 1.00 95.75 83 VAL A N 1
ATOM 632 C CA . VAL A 1 83 ? -0.460 -12.423 -8.808 1.00 95.75 83 VAL A CA 1
ATOM 633 C C . VAL A 1 83 ? -1.397 -13.532 -8.332 1.00 95.75 83 VAL A C 1
ATOM 635 O O . VAL A 1 83 ? -2.592 -13.531 -8.637 1.00 95.75 83 VAL A O 1
ATOM 638 N N . LYS A 1 84 ? -0.848 -14.510 -7.606 1.00 94.94 84 LYS A N 1
ATOM 639 C CA . LYS A 1 84 ? -1.598 -15.670 -7.084 1.00 94.94 84 LYS A CA 1
ATOM 640 C C . LYS A 1 84 ? -1.976 -15.525 -5.616 1.00 94.94 84 LYS A C 1
ATOM 642 O O . LYS A 1 84 ? -2.873 -16.218 -5.139 1.00 94.94 84 LYS A O 1
ATOM 647 N N . THR A 1 85 ? -1.286 -14.645 -4.909 1.00 94.38 85 THR A N 1
ATOM 648 C CA . THR A 1 85 ? -1.562 -14.256 -3.530 1.00 94.38 85 THR A CA 1
ATOM 649 C C . THR A 1 85 ? -2.462 -13.016 -3.507 1.00 94.38 85 THR A C 1
ATOM 651 O O . THR A 1 85 ? -3.363 -12.895 -4.333 1.00 94.38 85 THR A O 1
ATOM 654 N N . LYS A 1 86 ? -2.281 -12.107 -2.542 1.00 94.88 86 LYS A N 1
ATOM 655 C CA . LYS A 1 86 ? -3.074 -10.876 -2.440 1.00 94.88 86 LYS A CA 1
ATOM 656 C C . LYS A 1 86 ? -2.404 -9.735 -3.187 1.00 94.88 86 LYS A C 1
ATOM 658 O O . LYS A 1 86 ? -1.245 -9.442 -2.912 1.00 94.88 86 LYS A O 1
ATOM 663 N N . LEU A 1 87 ? -3.147 -9.033 -4.032 1.00 96.44 87 LEU A N 1
ATOM 664 C CA . LEU A 1 87 ? -2.714 -7.756 -4.590 1.00 96.44 87 LEU A CA 1
ATOM 665 C C . LEU A 1 87 ? -3.232 -6.603 -3.723 1.00 96.44 87 LEU A C 1
ATOM 667 O O . LEU A 1 87 ? -4.444 -6.426 -3.588 1.00 96.44 87 LEU A O 1
ATOM 671 N N . ASN A 1 88 ? -2.314 -5.815 -3.169 1.00 97.19 88 ASN A N 1
ATOM 672 C CA . ASN A 1 88 ? -2.605 -4.553 -2.499 1.00 97.19 88 ASN A CA 1
ATOM 673 C C . ASN A 1 88 ? -2.155 -3.378 -3.377 1.00 97.19 88 ASN A C 1
ATOM 675 O O . ASN A 1 88 ? -1.000 -3.331 -3.798 1.00 97.19 88 ASN A O 1
ATOM 679 N N . ILE A 1 89 ? -3.046 -2.426 -3.646 1.00 96.31 89 ILE A N 1
ATOM 680 C CA . ILE A 1 89 ? -2.697 -1.200 -4.373 1.00 96.31 89 ILE A CA 1
ATOM 681 C C . ILE A 1 89 ? -2.680 -0.031 -3.396 1.00 96.31 89 ILE A C 1
ATOM 683 O O . ILE A 1 89 ? -3.712 0.348 -2.846 1.00 96.31 89 ILE A O 1
ATOM 687 N N . GLU A 1 90 ? -1.511 0.563 -3.209 1.00 95.31 90 GLU A N 1
ATOM 688 C CA . GLU A 1 90 ? -1.372 1.864 -2.570 1.00 95.31 90 GLU A CA 1
ATOM 689 C C . GLU A 1 90 ? -1.742 2.969 -3.563 1.00 95.31 90 GLU A C 1
ATOM 691 O O . GLU A 1 90 ? -1.357 2.922 -4.735 1.00 95.31 90 GLU A O 1
ATOM 696 N N . MET A 1 91 ? -2.529 3.948 -3.117 1.00 94.00 91 MET A N 1
ATOM 697 C CA . MET A 1 91 ? -2.980 5.068 -3.951 1.00 94.00 91 MET A CA 1
ATOM 698 C C . MET A 1 91 ? -3.506 6.244 -3.125 1.00 94.00 91 MET A C 1
ATOM 700 O O . MET A 1 91 ? -4.039 6.069 -2.028 1.00 94.00 91 MET A O 1
ATOM 704 N N . ALA A 1 92 ? -3.457 7.448 -3.693 1.00 92.50 92 ALA A N 1
ATOM 705 C CA . ALA A 1 92 ? -4.209 8.584 -3.170 1.00 92.50 92 ALA A CA 1
ATOM 706 C C . ALA A 1 92 ? -5.726 8.457 -3.388 1.00 92.50 92 ALA A C 1
ATOM 708 O O . ALA A 1 92 ? -6.194 7.918 -4.393 1.00 92.50 92 ALA A O 1
ATOM 709 N N . ALA A 1 93 ? -6.510 9.075 -2.499 1.00 92.25 93 ALA A N 1
ATOM 710 C CA . ALA A 1 93 ? -7.974 9.158 -2.575 1.00 92.25 93 ALA A CA 1
ATOM 711 C C . ALA A 1 93 ? -8.478 10.145 -3.657 1.00 92.25 93 ALA A C 1
ATOM 713 O O . ALA A 1 93 ? -9.285 11.038 -3.392 1.00 92.25 93 ALA A O 1
ATOM 714 N N . THR A 1 94 ? -7.984 10.014 -4.890 1.00 92.19 94 THR A N 1
ATOM 715 C CA . THR A 1 94 ? -8.397 10.824 -6.045 1.00 92.19 94 THR A CA 1
ATOM 716 C C . THR A 1 94 ? -9.347 10.042 -6.946 1.00 92.19 94 THR A C 1
ATOM 718 O O . THR A 1 94 ? -9.272 8.815 -7.038 1.00 92.19 94 THR A O 1
ATOM 721 N N . LYS A 1 95 ? -10.246 10.745 -7.647 1.00 92.38 95 LYS A N 1
ATOM 722 C CA . LYS A 1 95 ? -11.224 10.106 -8.547 1.00 92.38 95 LYS A CA 1
ATOM 723 C C . LYS A 1 95 ? -10.557 9.306 -9.668 1.00 92.38 95 LYS A C 1
ATOM 725 O O . LYS A 1 95 ? -11.037 8.228 -9.992 1.00 92.38 95 LYS A O 1
ATOM 730 N N . GLU A 1 96 ? -9.463 9.823 -10.227 1.00 92.62 96 GLU A N 1
ATOM 731 C CA . GLU A 1 96 ? -8.733 9.172 -11.318 1.00 92.62 96 GLU A CA 1
ATOM 732 C C . GLU A 1 96 ? -8.174 7.812 -10.883 1.00 92.62 96 GLU A C 1
ATOM 734 O O . GLU A 1 96 ? -8.504 6.788 -11.477 1.00 92.62 96 GLU A O 1
ATOM 739 N N . VAL A 1 97 ? -7.372 7.788 -9.813 1.00 93.00 97 VAL A N 1
ATOM 740 C CA . VAL A 1 97 ? -6.711 6.554 -9.366 1.00 93.00 97 VAL A CA 1
ATOM 741 C C . VAL A 1 97 ? -7.723 5.573 -8.764 1.00 93.00 97 VAL A C 1
ATOM 743 O O . VAL A 1 97 ? -7.622 4.370 -8.996 1.00 93.00 97 VAL A O 1
ATOM 746 N N . THR A 1 98 ? -8.771 6.075 -8.096 1.00 95.38 98 THR A N 1
ATOM 747 C CA . THR A 1 98 ? -9.898 5.238 -7.637 1.00 95.38 98 THR A CA 1
ATOM 748 C C . THR A 1 98 ? -10.604 4.561 -8.808 1.00 95.38 98 THR A C 1
ATOM 750 O O . THR A 1 98 ? -10.943 3.386 -8.708 1.00 95.38 98 THR A O 1
ATOM 753 N N . GLY A 1 99 ? -10.795 5.261 -9.932 1.00 96.38 99 GLY A N 1
ATOM 754 C CA . GLY A 1 99 ? -11.364 4.672 -11.146 1.00 96.38 99 GLY A CA 1
ATOM 755 C C . GLY A 1 99 ? -10.540 3.490 -11.655 1.00 96.38 99 GLY A C 1
ATOM 756 O O . GLY A 1 99 ? -11.096 2.440 -11.954 1.00 96.38 99 GLY A O 1
ATOM 757 N N . ILE A 1 100 ? -9.211 3.615 -11.647 1.00 96.00 100 ILE A N 1
ATOM 758 C CA . ILE A 1 100 ? -8.310 2.525 -12.051 1.00 96.00 100 ILE A CA 1
ATOM 759 C C . ILE A 1 100 ? -8.401 1.344 -11.083 1.00 96.00 100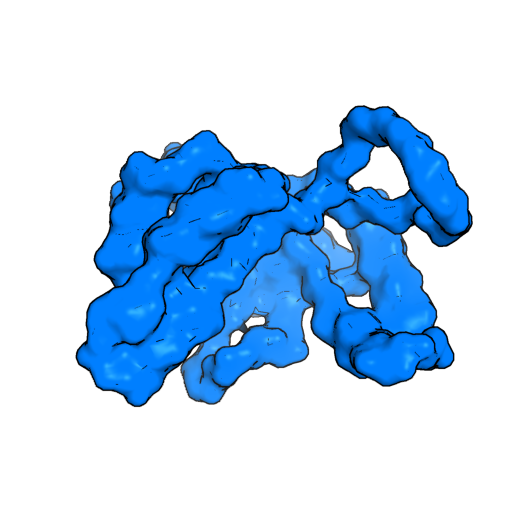 ILE A C 1
ATOM 761 O O . ILE A 1 100 ? -8.498 0.200 -11.520 1.00 96.00 100 ILE A O 1
ATOM 765 N N . ALA A 1 101 ? -8.421 1.593 -9.772 1.00 96.56 101 ALA A N 1
ATOM 766 C CA . ALA A 1 101 ? -8.601 0.523 -8.793 1.00 96.56 101 ALA A CA 1
ATOM 767 C C . ALA A 1 101 ? -9.946 -0.207 -8.969 1.00 96.56 101 ALA A C 1
ATOM 769 O O . ALA A 1 101 ? -10.006 -1.418 -8.780 1.00 96.56 101 ALA A O 1
ATOM 770 N N . LEU A 1 102 ? -11.004 0.501 -9.381 1.00 97.06 102 LEU A N 1
ATOM 771 C CA . LEU A 1 102 ? -12.312 -0.083 -9.694 1.00 97.06 102 LEU A CA 1
ATOM 772 C C . LEU A 1 102 ? -12.340 -0.848 -11.027 1.00 97.06 102 LEU A C 1
ATOM 774 O O . LEU A 1 102 ? -13.131 -1.772 -11.168 1.00 97.06 102 LEU A O 1
ATOM 778 N N . GLU A 1 103 ? -11.489 -0.508 -11.996 1.00 96.56 103 GLU A N 1
ATOM 779 C CA . GLU A 1 103 ? -11.295 -1.337 -13.196 1.00 96.56 103 GLU A CA 1
ATOM 780 C C . GLU A 1 103 ? -10.547 -2.634 -12.868 1.00 96.56 103 GLU A C 1
ATOM 782 O O . GLU A 1 103 ? -10.831 -3.686 -13.436 1.00 96.56 103 GLU A O 1
ATOM 787 N N . VAL A 1 104 ? -9.564 -2.549 -11.970 1.00 96.62 104 VAL A N 1
ATOM 788 C CA . VAL A 1 104 ? -8.645 -3.647 -11.656 1.00 96.62 104 VAL A CA 1
ATOM 789 C C . VAL A 1 104 ? -9.235 -4.607 -10.620 1.00 96.62 104 VAL A C 1
ATOM 791 O O . VAL A 1 104 ? -8.991 -5.804 -10.709 1.00 96.62 104 VAL A O 1
ATOM 794 N N . ILE A 1 105 ? -10.000 -4.106 -9.646 1.00 97.25 105 ILE A N 1
ATOM 795 C CA . ILE A 1 105 ? -10.543 -4.871 -8.510 1.00 97.25 105 ILE A CA 1
ATOM 796 C C . ILE A 1 105 ? -9.430 -5.649 -7.763 1.00 97.25 105 ILE A C 1
ATOM 798 O O . ILE A 1 105 ? -9.388 -6.881 -7.797 1.00 97.25 105 ILE A O 1
ATOM 802 N N . PRO A 1 106 ? -8.467 -4.962 -7.111 1.00 97.00 106 PRO A N 1
ATOM 803 C CA . PRO A 1 106 ? -7.467 -5.630 -6.276 1.00 97.00 106 PRO A CA 1
ATOM 804 C C . PRO A 1 106 ? -8.101 -6.245 -5.016 1.00 97.00 106 PRO A C 1
ATOM 806 O O . PRO A 1 106 ? -9.202 -5.877 -4.607 1.00 97.00 106 PRO A O 1
ATOM 809 N N . ASP A 1 107 ? -7.375 -7.139 -4.343 1.00 96.75 107 ASP A N 1
ATOM 810 C CA . ASP A 1 107 ? -7.834 -7.741 -3.084 1.00 96.75 107 ASP A CA 1
ATOM 811 C C . ASP A 1 107 ? -7.883 -6.712 -1.940 1.00 96.75 107 ASP A C 1
ATOM 813 O O . ASP A 1 107 ? -8.702 -6.822 -1.016 1.00 96.75 107 ASP A O 1
ATOM 817 N N . GLN A 1 108 ? -6.992 -5.715 -1.996 1.00 96.75 108 GLN A N 1
ATOM 818 C CA . GLN A 1 108 ? -6.915 -4.607 -1.052 1.00 96.75 108 GLN A CA 1
ATOM 819 C C . GLN A 1 108 ? -6.459 -3.306 -1.738 1.00 96.75 108 GLN A C 1
ATOM 821 O O . GLN A 1 108 ? -5.693 -3.322 -2.701 1.00 96.75 108 GLN A O 1
ATOM 826 N N . VAL A 1 109 ? -6.924 -2.174 -1.216 1.00 97.12 109 VAL A N 1
ATOM 827 C CA . VAL A 1 109 ? -6.381 -0.838 -1.468 1.00 97.12 109 VAL A CA 1
ATOM 828 C C . VAL A 1 109 ? -5.921 -0.237 -0.145 1.00 97.12 109 VAL A C 1
ATOM 830 O O . VAL A 1 109 ? -6.692 -0.223 0.816 1.00 97.12 109 VAL A O 1
ATOM 833 N N . THR A 1 110 ? -4.706 0.305 -0.102 1.00 95.88 110 THR A N 1
ATOM 834 C CA . THR A 1 110 ? -4.231 1.140 1.009 1.00 95.88 110 THR A CA 1
ATOM 835 C C . THR A 1 110 ? -4.242 2.603 0.564 1.00 95.88 110 THR A C 1
ATOM 837 O O . THR A 1 110 ? -3.547 2.984 -0.375 1.00 95.88 110 THR A O 1
ATOM 840 N N . LEU A 1 111 ? -5.040 3.447 1.222 1.00 94.19 111 LEU A N 1
ATOM 841 C CA . LEU A 1 111 ? -5.013 4.884 0.955 1.00 94.19 111 LEU A CA 1
ATOM 842 C C . LEU A 1 111 ? -3.810 5.514 1.655 1.00 94.19 111 LEU A C 1
ATOM 844 O O . LEU A 1 111 ? -3.686 5.433 2.879 1.00 94.19 111 LEU A O 1
ATOM 848 N N . VAL A 1 112 ? -2.956 6.155 0.863 1.00 92.12 112 VAL A N 1
ATOM 849 C CA . VAL A 1 112 ? -1.726 6.825 1.304 1.00 92.12 112 VAL A CA 1
ATOM 850 C C . VAL A 1 112 ? -1.802 8.322 0.984 1.00 92.12 112 VAL A C 1
ATOM 852 O O . VAL A 1 112 ? -2.517 8.716 0.053 1.00 92.12 112 VAL A O 1
ATOM 855 N N . PRO A 1 113 ? -1.112 9.194 1.741 1.00 86.56 113 PRO A N 1
ATOM 856 C CA . PRO A 1 113 ? -1.027 10.598 1.371 1.00 86.56 113 PRO A CA 1
ATOM 857 C C . PRO A 1 113 ? -0.194 10.753 0.091 1.00 86.56 113 PRO A C 1
ATOM 859 O O . PRO A 1 113 ? 0.883 10.185 -0.042 1.00 86.56 113 PRO A O 1
ATOM 862 N N . GLU A 1 114 ? -0.671 11.559 -0.855 1.00 77.25 114 GLU A N 1
ATOM 863 C CA . GLU A 1 114 ? 0.156 12.052 -1.959 1.00 77.25 114 GLU A CA 1
ATOM 864 C C . GLU A 1 114 ? 0.059 13.574 -1.978 1.00 77.25 114 GLU A C 1
ATOM 866 O O . GLU A 1 114 ? -0.981 14.140 -2.325 1.00 77.25 114 GLU A O 1
ATOM 871 N N . LEU A 1 115 ? 1.143 14.250 -1.596 1.00 65.81 115 LEU A N 1
ATOM 872 C CA . LEU A 1 115 ? 1.288 15.680 -1.835 1.00 65.81 115 LEU A CA 1
ATOM 873 C C . LEU A 1 115 ? 1.935 15.920 -3.211 1.00 65.81 115 LEU A C 1
ATOM 875 O O . LEU A 1 115 ? 2.848 15.182 -3.609 1.00 65.81 115 LEU A O 1
ATOM 879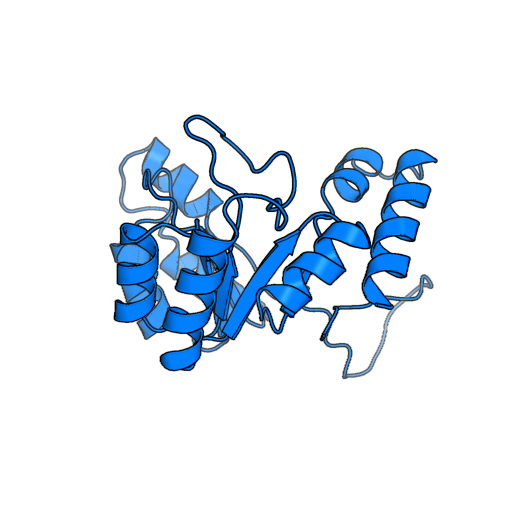 N N . PRO A 1 116 ? 1.519 16.967 -3.951 1.00 55.31 116 PRO A N 1
ATOM 880 C CA . PRO A 1 116 ? 2.224 17.388 -5.156 1.00 55.31 116 PRO A CA 1
ATOM 881 C C . PRO A 1 116 ? 3.699 17.684 -4.841 1.00 55.31 116 PRO A C 1
ATOM 883 O O . PRO A 1 116 ? 3.997 18.541 -4.015 1.00 55.31 116 PRO A O 1
ATOM 886 N N . GLY A 1 117 ? 4.623 16.975 -5.497 1.00 41.06 117 GLY A N 1
ATOM 887 C CA . GLY A 1 117 ? 6.071 17.168 -5.331 1.00 41.06 117 GLY A CA 1
ATOM 888 C C . GLY A 1 117 ? 6.742 16.341 -4.228 1.00 41.06 117 GLY A C 1
ATOM 889 O O . GLY A 1 117 ? 7.963 16.392 -4.104 1.00 41.06 117 GLY A O 1
ATOM 890 N N . GLU A 1 118 ? 5.998 15.538 -3.465 1.00 46.47 118 GLU A N 1
ATOM 891 C CA . GLU A 1 118 ? 6.582 14.668 -2.440 1.00 46.47 118 GLU A CA 1
ATOM 892 C C . GLU A 1 118 ? 7.212 13.406 -3.072 1.00 46.47 118 GLU A C 1
ATOM 894 O O . GLU A 1 118 ? 6.645 12.770 -3.976 1.00 46.47 118 GLU A O 1
ATOM 899 N N . ILE A 1 119 ? 8.441 13.083 -2.648 1.00 44.03 119 ILE A N 1
ATOM 900 C CA . ILE A 1 119 ? 9.225 11.943 -3.158 1.00 44.03 119 ILE A CA 1
ATOM 901 C C . ILE A 1 119 ? 8.858 10.653 -2.410 1.00 44.03 119 ILE A C 1
ATOM 903 O O . ILE A 1 119 ? 8.731 9.610 -3.045 1.00 44.03 119 ILE A O 1
ATOM 907 N N . THR A 1 120 ? 8.613 10.754 -1.103 1.00 45.94 120 THR A N 1
ATOM 908 C CA . THR A 1 120 ? 8.251 9.674 -0.170 1.00 45.94 120 THR A CA 1
ATOM 909 C C . THR A 1 120 ? 7.260 10.222 0.849 1.00 45.94 120 THR A C 1
ATOM 911 O O . THR A 1 120 ? 7.455 11.351 1.284 1.00 45.94 120 THR A O 1
ATOM 914 N N . THR A 1 121 ? 6.247 9.459 1.266 1.00 52.59 121 THR A N 1
ATOM 915 C CA . THR A 1 121 ? 5.322 9.879 2.333 1.00 52.59 121 THR A CA 1
ATOM 916 C C . THR A 1 121 ? 6.096 10.165 3.616 1.00 52.59 121 THR A C 1
ATOM 918 O O . THR A 1 121 ? 6.621 9.250 4.250 1.00 52.59 121 THR A O 1
ATOM 921 N N . THR A 1 122 ? 6.191 11.437 3.995 1.00 61.09 122 THR A N 1
ATOM 922 C CA . THR A 1 122 ? 6.932 11.865 5.194 1.00 61.09 122 THR A CA 1
ATOM 923 C C . THR A 1 122 ? 6.125 11.597 6.476 1.00 61.09 122 THR A C 1
ATOM 925 O O . THR A 1 122 ? 6.666 11.633 7.577 1.00 61.09 122 THR A O 1
ATOM 928 N N . GLY A 1 123 ? 4.832 11.289 6.338 1.00 73.44 123 GLY A N 1
ATOM 929 C CA . GLY A 1 123 ? 3.919 10.940 7.424 1.00 73.44 123 GLY A CA 1
ATOM 930 C C . GLY A 1 123 ? 2.734 10.114 6.931 1.00 73.44 123 GLY A C 1
ATOM 931 O O . GLY A 1 123 ? 2.608 9.835 5.735 1.00 73.44 123 GLY A O 1
ATOM 932 N N . GLY A 1 124 ? 1.868 9.718 7.859 1.00 82.50 124 GLY A N 1
ATOM 933 C CA . GLY A 1 124 ? 0.625 9.024 7.550 1.00 82.50 124 GLY A CA 1
ATOM 934 C C . GLY A 1 124 ? -0.429 9.929 6.905 1.00 82.50 124 GLY A C 1
ATOM 935 O O . GLY A 1 124 ? -0.346 11.158 6.915 1.00 82.50 124 GLY A O 1
ATOM 936 N N . LEU A 1 125 ? -1.462 9.307 6.345 1.00 85.50 125 LEU A N 1
ATOM 937 C CA . LEU A 1 125 ? -2.672 9.974 5.885 1.00 85.50 125 LEU A CA 1
ATOM 938 C C . LEU A 1 125 ? -3.354 10.652 7.077 1.00 85.50 125 LEU A C 1
ATOM 940 O O . LEU A 1 125 ? -3.781 9.991 8.024 1.00 85.50 125 LEU A O 1
ATOM 944 N N . ASP A 1 126 ? -3.510 11.970 7.004 1.00 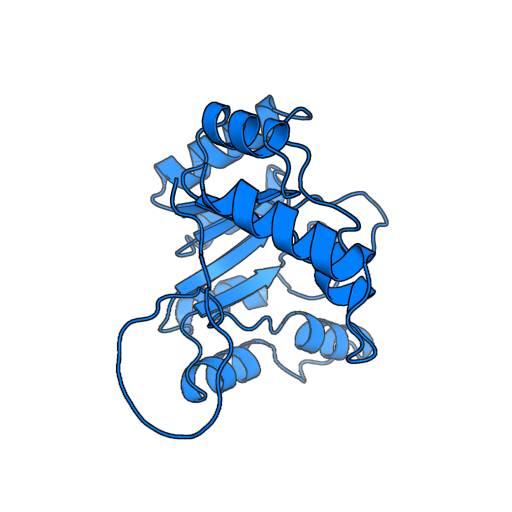87.81 126 ASP A N 1
ATOM 945 C CA . ASP A 1 126 ? -4.287 12.707 7.994 1.00 87.81 126 ASP A CA 1
ATOM 946 C C . ASP A 1 126 ? -5.788 12.490 7.759 1.00 87.81 126 ASP A C 1
ATOM 948 O O . ASP A 1 126 ? -6.418 13.160 6.937 1.00 87.81 126 ASP A O 1
ATOM 952 N N . CYS A 1 127 ? -6.367 11.564 8.519 1.00 86.06 127 CYS A N 1
ATOM 953 C CA . CYS A 1 127 ? -7.780 11.200 8.462 1.00 86.06 127 CYS A CA 1
ATOM 954 C C . CYS A 1 127 ? -8.708 12.312 8.962 1.00 86.06 127 CYS A C 1
ATOM 956 O O . CYS A 1 127 ? -9.920 12.226 8.783 1.00 86.06 127 CYS A O 1
ATOM 958 N N . THR A 1 128 ? -8.182 13.364 9.592 1.00 83.56 128 THR A N 1
ATOM 959 C CA . THR A 1 128 ? -8.998 14.514 10.003 1.00 83.56 128 THR A CA 1
ATOM 960 C C . THR A 1 128 ? -9.226 15.495 8.855 1.00 83.56 128 THR A C 1
ATOM 962 O O . THR A 1 128 ? -10.187 16.269 8.889 1.00 83.56 128 THR A O 1
ATOM 965 N N . ARG A 1 129 ? -8.399 15.427 7.806 1.00 83.06 129 ARG A N 1
ATOM 966 C CA . ARG A 1 129 ? -8.463 16.286 6.620 1.00 83.06 129 ARG A CA 1
ATOM 967 C C . ARG A 1 129 ? -9.063 15.528 5.444 1.00 83.06 129 ARG A C 1
ATOM 969 O O . ARG A 1 129 ? -8.991 14.310 5.367 1.00 83.06 129 ARG A O 1
ATOM 976 N N . ASN A 1 130 ? -9.667 16.260 4.506 1.00 80.69 130 ASN A N 1
ATOM 977 C CA . ASN A 1 130 ? -10.242 15.697 3.275 1.00 80.69 130 ASN A CA 1
ATOM 978 C C . ASN A 1 130 ? -11.186 14.495 3.513 1.00 80.69 130 ASN A C 1
ATOM 980 O O . ASN A 1 130 ? -11.276 13.592 2.679 1.00 80.69 130 ASN A O 1
ATOM 984 N N . GLN A 1 131 ? -11.911 14.500 4.639 1.00 88.81 131 GLN A N 1
ATOM 985 C CA . GLN A 1 131 ? -12.750 13.385 5.091 1.00 88.81 131 GLN A CA 1
ATOM 986 C C . GLN A 1 131 ? -13.784 12.963 4.048 1.00 88.81 131 GLN A C 1
ATOM 988 O O . GLN A 1 131 ? -14.029 11.773 3.873 1.00 88.81 131 GLN A O 1
ATOM 993 N N . GLU A 1 132 ? -14.363 13.918 3.318 1.00 90.12 132 GLU A N 1
ATOM 994 C CA . GLU A 1 132 ? -15.336 13.637 2.260 1.00 90.12 132 GLU A CA 1
ATOM 995 C C . GLU A 1 132 ? -14.728 12.808 1.124 1.00 90.12 132 GLU A C 1
ATOM 997 O O . GLU A 1 132 ? -15.323 11.820 0.691 1.00 90.12 132 GLU A O 1
ATOM 1002 N N . ALA A 1 133 ? -13.524 13.173 0.668 1.00 89.44 133 ALA A N 1
ATOM 1003 C CA . ALA A 1 133 ? -12.827 12.460 -0.397 1.00 89.44 133 ALA A CA 1
ATOM 1004 C C . ALA A 1 133 ? -12.442 11.044 0.049 1.00 89.44 133 ALA A C 1
ATOM 1006 O O . ALA A 1 133 ? -12.711 10.081 -0.670 1.00 89.44 133 ALA A O 1
ATOM 1007 N N . ILE A 1 134 ? -11.894 10.910 1.262 1.00 92.88 134 ILE A N 1
ATOM 1008 C CA . ILE A 1 134 ? -11.508 9.615 1.837 1.00 92.88 134 ILE A CA 1
ATOM 1009 C C . ILE A 1 134 ? -12.746 8.727 2.027 1.00 92.88 134 ILE A C 1
ATOM 1011 O O . ILE A 1 134 ? -12.768 7.593 1.555 1.00 92.88 134 ILE A O 1
ATOM 1015 N N . THR A 1 135 ? -13.814 9.252 2.633 1.00 95.50 135 THR A N 1
ATOM 1016 C CA . THR A 1 135 ? -15.074 8.517 2.852 1.00 95.50 135 THR A CA 1
ATOM 1017 C C . THR A 1 135 ? -15.696 8.068 1.532 1.00 95.50 135 THR A C 1
ATOM 1019 O O . THR A 1 135 ? -16.173 6.939 1.422 1.00 95.50 135 THR A O 1
ATOM 1022 N N . SER A 1 136 ? -15.701 8.938 0.520 1.00 95.12 136 SER A N 1
ATOM 1023 C CA . SER A 1 136 ? -16.227 8.617 -0.809 1.00 95.12 136 SER A CA 1
ATOM 1024 C C . SER A 1 136 ? -15.427 7.492 -1.471 1.00 95.12 136 SER A C 1
ATOM 1026 O O . SER A 1 136 ? -16.015 6.518 -1.944 1.00 95.12 136 SER A O 1
ATOM 1028 N N . ALA A 1 137 ? -14.092 7.566 -1.425 1.00 95.19 137 ALA A N 1
ATOM 1029 C CA . ALA A 1 137 ? -13.216 6.515 -1.937 1.00 95.19 137 ALA A CA 1
ATOM 1030 C C . ALA A 1 137 ? -13.442 5.181 -1.207 1.00 95.19 137 ALA A C 1
ATOM 1032 O O . ALA A 1 137 ? -13.681 4.166 -1.861 1.00 95.19 137 ALA A O 1
ATOM 1033 N N . ILE A 1 138 ? -13.463 5.190 0.134 1.00 96.50 138 ILE A N 1
ATOM 1034 C CA . ILE A 1 138 ? -13.740 4.000 0.956 1.00 96.50 138 ILE A CA 1
ATOM 1035 C C . ILE A 1 138 ? -15.068 3.362 0.537 1.00 96.50 138 ILE A C 1
ATOM 1037 O O . ILE A 1 138 ? -15.111 2.164 0.262 1.00 96.50 138 ILE A O 1
ATOM 1041 N N . LYS A 1 139 ? -16.147 4.151 0.446 1.00 96.50 139 LYS A N 1
ATOM 1042 C CA . LYS A 1 139 ? -17.479 3.644 0.088 1.00 96.50 139 LYS A CA 1
ATOM 1043 C C . LYS A 1 139 ? -17.505 3.014 -1.300 1.00 96.50 139 LYS A C 1
ATOM 1045 O O . LYS A 1 139 ? -18.042 1.915 -1.444 1.00 96.50 139 LYS A O 1
ATOM 1050 N N . HIS A 1 140 ? -16.940 3.673 -2.310 1.00 96.12 140 HIS A N 1
ATOM 1051 C CA . HIS A 1 140 ? -16.933 3.140 -3.673 1.00 96.12 140 HIS A CA 1
ATOM 1052 C C . HIS A 1 140 ? -16.118 1.848 -3.784 1.00 96.12 140 HIS A C 1
ATOM 1054 O O . HIS A 1 140 ? -16.596 0.882 -4.376 1.00 96.12 140 HIS A O 1
ATOM 1060 N N . LEU A 1 141 ? -14.932 1.800 -3.174 1.00 96.94 141 LEU A N 1
ATOM 1061 C CA . LEU A 1 141 ? -14.071 0.616 -3.185 1.00 96.94 141 LEU A CA 1
ATOM 1062 C C . LEU A 1 141 ? -14.733 -0.559 -2.446 1.00 96.94 141 LEU A C 1
ATOM 1064 O O . LEU A 1 141 ? -14.859 -1.652 -2.997 1.00 96.94 141 LEU A O 1
ATOM 1068 N N . GLN A 1 142 ? -15.251 -0.323 -1.238 1.00 96.38 142 GLN A N 1
ATOM 1069 C CA . GLN A 1 142 ? -15.913 -1.365 -0.447 1.00 96.38 142 GLN A CA 1
ATOM 1070 C C . GLN A 1 142 ? -17.201 -1.883 -1.099 1.00 96.38 142 GLN A C 1
ATOM 1072 O O . GLN A 1 142 ? -17.494 -3.073 -0.987 1.00 96.38 142 GLN A O 1
ATOM 1077 N N . SER A 1 143 ? -17.951 -1.029 -1.806 1.00 96.44 143 SER A N 1
ATOM 1078 C CA . SER A 1 143 ? -19.150 -1.447 -2.555 1.00 96.44 143 SER A CA 1
ATOM 1079 C C . SER A 1 143 ? -18.825 -2.396 -3.714 1.00 96.44 143 SER A C 1
ATOM 1081 O O . SER A 1 143 ? -19.701 -3.120 -4.174 1.00 96.44 143 SER A O 1
ATOM 1083 N N . ASN A 1 144 ? -17.564 -2.428 -4.153 1.00 96.44 144 ASN A N 1
ATOM 1084 C CA . ASN A 1 144 ? -17.047 -3.338 -5.175 1.00 96.44 144 ASN A CA 1
ATOM 1085 C C . ASN A 1 144 ? -16.215 -4.482 -4.567 1.00 96.44 144 ASN A C 1
ATOM 1087 O O . ASN A 1 144 ? -15.394 -5.086 -5.248 1.00 96.44 144 ASN A O 1
ATOM 1091 N N . ASN A 1 145 ? -16.436 -4.798 -3.285 1.00 94.81 145 ASN A N 1
ATOM 1092 C CA . ASN A 1 145 ? -15.769 -5.876 -2.546 1.00 94.81 145 ASN A CA 1
ATOM 1093 C C . ASN A 1 145 ? -14.242 -5.728 -2.402 1.00 94.81 145 ASN A C 1
ATOM 1095 O O . ASN A 1 145 ? -13.561 -6.705 -2.096 1.00 94.81 145 ASN A O 1
ATOM 1099 N N . ILE A 1 146 ? -13.704 -4.516 -2.553 1.00 96.56 146 ILE A N 1
ATOM 1100 C CA . ILE A 1 146 ? -12.285 -4.234 -2.313 1.00 96.56 146 ILE A CA 1
ATOM 1101 C C . ILE A 1 146 ? -12.087 -3.928 -0.823 1.00 96.56 146 ILE A C 1
ATOM 1103 O O . ILE A 1 146 ? -12.794 -3.093 -0.245 1.00 96.56 146 ILE A O 1
ATOM 1107 N N . ASN A 1 147 ? -11.119 -4.585 -0.176 1.00 96.06 147 ASN A N 1
ATOM 1108 C CA . ASN A 1 147 ? -10.756 -4.245 1.202 1.00 96.06 147 ASN A CA 1
ATOM 1109 C C . ASN A 1 147 ? -10.007 -2.914 1.230 1.00 96.06 147 ASN A C 1
ATOM 1111 O O . ASN A 1 147 ? -9.087 -2.718 0.449 1.00 96.06 147 ASN A O 1
ATOM 1115 N N . VAL A 1 148 ? -10.365 -2.013 2.144 1.00 96.19 148 VAL A N 1
ATOM 1116 C CA . VAL A 1 148 ? -9.719 -0.696 2.235 1.00 96.19 148 VAL A CA 1
ATOM 1117 C C . VAL A 1 148 ? -8.977 -0.555 3.556 1.00 96.19 148 VAL A C 1
ATOM 1119 O O . VAL A 1 148 ? -9.587 -0.673 4.626 1.00 96.19 148 VAL A O 1
ATOM 1122 N N . SER A 1 149 ? -7.680 -0.278 3.440 1.00 95.50 149 SER A N 1
ATOM 1123 C CA . SER A 1 149 ? -6.764 0.090 4.512 1.00 95.50 149 SER A CA 1
ATOM 1124 C C . SER A 1 149 ? -6.412 1.576 4.433 1.00 95.50 149 SER A C 1
ATOM 1126 O O . SER A 1 149 ? -6.384 2.139 3.341 1.00 95.50 149 SER A O 1
ATOM 1128 N N . LEU A 1 150 ? -6.132 2.218 5.567 1.00 93.81 150 LEU A N 1
ATOM 1129 C CA . LEU A 1 150 ? -5.585 3.581 5.608 1.00 93.81 150 LEU A CA 1
ATOM 1130 C C . LEU A 1 150 ? -4.180 3.545 6.204 1.00 93.81 150 LEU A C 1
ATOM 1132 O O . LEU A 1 150 ? -4.007 3.009 7.298 1.00 93.81 150 LEU A O 1
ATOM 1136 N N . PHE A 1 151 ? -3.203 4.122 5.508 1.00 93.31 151 PHE A N 1
ATOM 1137 C CA . PHE A 1 151 ? -1.850 4.291 6.031 1.00 93.31 151 PHE A CA 1
ATOM 1138 C C . PHE A 1 151 ? -1.810 5.518 6.938 1.00 93.31 151 PHE A C 1
ATOM 1140 O O . PHE A 1 151 ? -1.966 6.627 6.443 1.00 93.31 151 PHE A O 1
ATOM 1147 N N . ILE A 1 152 ? -1.646 5.349 8.248 1.00 90.44 152 ILE A N 1
ATOM 1148 C CA . ILE A 1 152 ? -1.768 6.428 9.241 1.00 90.44 152 ILE A CA 1
ATOM 1149 C C . ILE A 1 152 ? -0.635 6.387 10.263 1.00 90.44 152 ILE A C 1
ATOM 1151 O O . ILE A 1 152 ? -0.042 5.340 10.519 1.00 90.44 152 ILE A O 1
ATOM 1155 N N . ASP A 1 153 ? -0.363 7.522 10.902 1.00 90.56 153 ASP A N 1
ATOM 1156 C CA . ASP A 1 153 ? 0.570 7.562 12.027 1.00 90.56 153 ASP A CA 1
ATOM 1157 C C . ASP A 1 153 ? -0.013 6.843 13.259 1.00 90.56 153 ASP A C 1
ATOM 1159 O O . ASP A 1 153 ? -1.239 6.816 13.433 1.00 90.56 153 ASP A O 1
ATOM 1163 N N . PRO A 1 154 ? 0.834 6.267 14.139 1.00 89.69 154 PRO A N 1
ATOM 1164 C CA . PRO A 1 154 ? 0.407 5.544 15.338 1.00 89.69 154 PRO A CA 1
ATOM 1165 C C . PRO A 1 154 ? -0.092 6.497 16.438 1.00 89.69 154 PRO A C 1
ATOM 1167 O O . PRO A 1 154 ? 0.481 6.595 17.520 1.00 89.69 154 PRO A O 1
ATOM 1170 N N . ALA A 1 155 ? -1.179 7.212 16.153 1.00 89.44 155 ALA A N 1
ATOM 1171 C CA . ALA A 1 155 ? -1.830 8.163 17.041 1.00 89.44 155 ALA A CA 1
ATOM 1172 C C . ALA A 1 155 ? -3.306 7.794 17.228 1.00 89.44 155 ALA A C 1
ATOM 1174 O O . ALA A 1 155 ? -4.038 7.582 16.260 1.00 89.44 155 ALA A O 1
ATOM 1175 N N . GLU A 1 156 ? -3.775 7.781 18.477 1.00 91.06 156 GLU A N 1
ATOM 1176 C CA . GLU A 1 156 ? -5.158 7.422 18.818 1.00 91.06 156 GLU A CA 1
ATOM 1177 C C . GLU A 1 156 ? -6.196 8.270 18.063 1.00 91.06 156 GLU A C 1
ATOM 1179 O O . GLU A 1 156 ? -7.210 7.749 17.597 1.00 91.06 156 GLU A O 1
ATOM 1184 N N . SER A 1 157 ? -5.934 9.568 17.887 1.00 91.25 157 SER A N 1
ATOM 1185 C CA . SER A 1 157 ? -6.813 10.470 17.135 1.00 91.25 157 SER A CA 1
ATOM 1186 C C . SER A 1 157 ? -6.980 10.042 15.673 1.00 91.25 157 SER A C 1
ATOM 1188 O O . SER A 1 157 ? -8.103 10.038 15.169 1.00 91.25 157 SER A O 1
ATOM 1190 N N . GLN A 1 158 ? -5.895 9.624 15.012 1.00 90.81 158 GLN A N 1
ATOM 1191 C CA . GLN A 1 158 ? -5.912 9.155 13.623 1.00 90.81 158 GLN A CA 1
ATOM 1192 C C . GLN A 1 158 ? -6.610 7.799 13.496 1.00 90.81 158 GLN A C 1
ATOM 1194 O O . GLN A 1 158 ? -7.404 7.598 12.584 1.00 90.81 158 GLN A O 1
ATOM 1199 N N . ILE A 1 159 ? -6.400 6.895 14.454 1.00 91.75 159 ILE A N 1
ATOM 1200 C CA . ILE A 1 159 ? -7.050 5.575 14.512 1.00 91.75 159 ILE A CA 1
ATOM 1201 C C . ILE A 1 159 ? -8.568 5.722 14.676 1.00 91.75 159 ILE A C 1
ATOM 1203 O O . ILE A 1 159 ? -9.347 5.085 13.964 1.00 91.75 159 ILE A O 1
ATOM 1207 N N . ARG A 1 160 ? -9.009 6.601 15.585 1.00 92.75 160 ARG A N 1
ATOM 1208 C CA . ARG A 1 160 ? -10.435 6.899 15.786 1.00 92.75 160 ARG A CA 1
ATOM 1209 C C . ARG A 1 160 ? -11.054 7.565 14.558 1.00 92.75 160 ARG A C 1
ATOM 1211 O O . ARG A 1 160 ? -12.181 7.225 14.201 1.00 92.75 160 ARG A O 1
ATOM 1218 N N . ALA A 1 161 ? -10.325 8.468 13.902 1.00 92.00 161 ALA A N 1
ATOM 1219 C CA . ALA A 1 161 ? -10.764 9.086 12.655 1.00 92.00 161 ALA A CA 1
ATOM 1220 C C . ALA A 1 161 ? -10.862 8.059 11.511 1.00 92.00 161 ALA A C 1
ATOM 1222 O O . ALA A 1 161 ? -11.870 8.001 10.819 1.00 92.00 161 ALA A O 1
ATOM 1223 N N . ALA A 1 162 ? -9.879 7.173 11.351 1.00 92.69 162 ALA A N 1
ATOM 1224 C CA . ALA A 1 162 ? -9.927 6.091 10.368 1.00 92.69 162 ALA A CA 1
ATOM 1225 C C . ALA A 1 162 ? -11.166 5.198 10.555 1.00 92.69 162 ALA A C 1
ATOM 1227 O O . ALA A 1 162 ? -11.852 4.854 9.586 1.00 92.69 162 ALA A O 1
ATOM 1228 N N . LEU A 1 163 ? -11.492 4.874 11.811 1.00 92.44 163 LEU A N 1
ATOM 1229 C CA . LEU A 1 163 ? -12.684 4.105 12.151 1.00 92.44 163 LEU A CA 1
ATOM 1230 C C . LEU A 1 163 ? -13.977 4.850 11.785 1.00 92.44 163 LEU A C 1
ATOM 1232 O O . LEU A 1 163 ? -14.883 4.239 11.216 1.00 92.44 163 LEU A O 1
ATOM 1236 N N . SER A 1 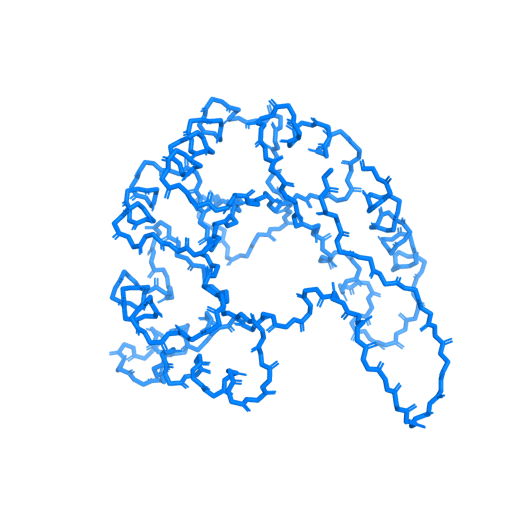164 ? -14.076 6.153 12.075 1.00 93.94 164 SER A N 1
ATOM 1237 C CA . SER A 1 164 ? -15.275 6.942 11.754 1.00 93.94 164 SER A CA 1
ATOM 1238 C C . SER A 1 164 ? -15.487 7.121 10.247 1.00 93.94 164 SER A C 1
ATOM 1240 O O . SER A 1 164 ? -16.631 7.187 9.799 1.00 93.94 164 SER A O 1
ATOM 1242 N N . LEU A 1 165 ? -14.409 7.118 9.457 1.00 94.00 165 LEU A N 1
ATOM 1243 C CA . LEU A 1 165 ? -14.453 7.133 7.990 1.00 94.00 165 LEU A CA 1
ATOM 1244 C C . LEU A 1 165 ? -14.893 5.786 7.381 1.00 94.00 165 LEU A C 1
ATOM 1246 O O . LEU A 1 165 ? -15.191 5.716 6.188 1.00 94.00 165 LEU A O 1
ATOM 1250 N N . GLY A 1 166 ? -14.962 4.719 8.186 1.00 92.69 166 GLY A N 1
ATOM 1251 C CA . GLY A 1 166 ? -15.415 3.391 7.762 1.00 92.69 166 GLY A CA 1
ATOM 1252 C C . GLY A 1 166 ? -14.304 2.465 7.257 1.00 92.69 166 GLY A C 1
ATOM 1253 O O . GLY A 1 166 ? -14.597 1.451 6.613 1.00 92.69 166 GLY A O 1
ATOM 1254 N N . ALA A 1 167 ? -13.034 2.777 7.534 1.00 90.62 167 ALA A N 1
ATOM 1255 C CA . ALA A 1 167 ? -11.933 1.868 7.238 1.00 90.62 167 ALA A CA 1
ATOM 1256 C C . ALA A 1 167 ? -12.009 0.611 8.121 1.00 90.62 167 ALA A C 1
ATOM 1258 O O . ALA A 1 167 ? -12.286 0.678 9.319 1.00 90.62 167 ALA A O 1
ATOM 1259 N N . ARG A 1 168 ? -11.775 -0.564 7.525 1.00 87.19 168 ARG A N 1
ATOM 1260 C CA . ARG A 1 168 ? -11.817 -1.853 8.249 1.00 87.19 168 ARG A CA 1
ATOM 1261 C C . ARG A 1 168 ? -10.445 -2.278 8.762 1.00 87.19 168 ARG A C 1
ATOM 1263 O O . ARG A 1 168 ? -10.349 -3.026 9.742 1.00 87.19 168 ARG A O 1
ATOM 1270 N N . THR A 1 169 ? -9.405 -1.812 8.086 1.00 92.31 169 THR A N 1
ATOM 1271 C CA . THR A 1 169 ? -8.000 -2.060 8.388 1.00 92.31 169 THR A CA 1
ATOM 1272 C C . THR A 1 169 ? -7.245 -0.739 8.367 1.00 92.31 169 THR A C 1
ATOM 1274 O O . THR A 1 169 ? -7.656 0.215 7.707 1.00 92.31 169 THR A O 1
ATOM 1277 N N . ILE A 1 170 ? -6.151 -0.689 9.113 1.00 92.50 170 ILE A N 1
ATOM 1278 C CA . ILE A 1 170 ? -5.199 0.416 9.093 1.00 92.50 170 ILE A CA 1
ATOM 1279 C C . ILE A 1 170 ? -3.802 -0.164 8.938 1.00 92.50 170 ILE A C 1
ATOM 1281 O O . ILE A 1 170 ? -3.534 -1.291 9.365 1.00 92.50 170 ILE A O 1
ATOM 1285 N N . GLU A 1 171 ? -2.923 0.620 8.344 1.00 92.50 171 GLU A N 1
ATOM 1286 C CA . GLU A 1 171 ? -1.501 0.349 8.250 1.00 92.50 171 GLU A CA 1
ATOM 1287 C C . GLU A 1 171 ? -0.770 1.437 9.031 1.00 92.50 171 GLU A C 1
ATOM 1289 O O . GLU A 1 171 ? -0.971 2.623 8.785 1.00 92.50 171 GLU A O 1
ATOM 1294 N N . LEU A 1 172 ? 0.004 1.037 10.038 1.00 91.50 172 LEU A N 1
ATOM 1295 C CA . LEU A 1 172 ? 0.671 1.984 10.925 1.00 91.50 172 LEU A CA 1
ATOM 1296 C C . LEU A 1 172 ? 2.016 2.390 10.332 1.00 91.50 172 LEU A C 1
ATOM 1298 O O . LEU A 1 172 ? 2.845 1.534 10.028 1.00 91.50 172 LEU A O 1
ATOM 1302 N N . ASN A 1 173 ? 2.250 3.694 10.234 1.00 89.56 173 ASN A N 1
ATOM 1303 C CA . ASN A 1 173 ? 3.518 4.247 9.796 1.00 89.56 173 ASN A CA 1
ATOM 1304 C C . ASN A 1 173 ? 4.627 3.926 10.811 1.00 89.56 173 ASN A C 1
ATOM 1306 O O . ASN A 1 173 ? 4.647 4.446 11.929 1.00 89.56 173 ASN A O 1
ATOM 1310 N N . THR A 1 174 ? 5.576 3.083 10.409 1.00 88.81 174 THR A N 1
ATOM 1311 C CA . THR A 1 174 ? 6.736 2.705 11.227 1.00 88.81 174 THR A CA 1
ATOM 1312 C C . THR A 1 174 ? 8.007 3.479 10.875 1.00 88.81 174 THR A C 1
ATOM 1314 O O . THR A 1 174 ? 9.063 3.146 11.409 1.00 88.81 174 THR A O 1
ATOM 1317 N N . ALA A 1 175 ? 7.944 4.506 10.016 1.00 85.50 175 ALA A N 1
ATOM 1318 C CA . ALA A 1 175 ? 9.123 5.242 9.547 1.00 85.50 175 ALA A CA 1
ATOM 1319 C C . ALA A 1 175 ? 9.972 5.796 10.702 1.00 85.50 175 ALA A C 1
ATOM 1321 O O . ALA A 1 175 ? 11.177 5.570 10.736 1.00 85.50 175 ALA A O 1
ATOM 1322 N N . LEU A 1 176 ? 9.338 6.406 11.714 1.00 85.12 176 LEU A N 1
ATOM 1323 C CA . LEU A 1 176 ? 10.037 6.925 12.899 1.00 85.12 176 LEU A CA 1
ATOM 1324 C C . LEU A 1 176 ? 10.832 5.844 13.643 1.00 85.12 176 LEU A C 1
ATOM 1326 O O . LEU A 1 176 ? 11.949 6.093 14.093 1.00 85.12 176 LEU A O 1
ATOM 1330 N N . TYR A 1 177 ? 10.269 4.639 13.766 1.00 87.25 177 TYR A N 1
ATOM 1331 C CA . TYR A 1 177 ? 10.962 3.509 14.379 1.00 87.25 177 TYR A CA 1
ATOM 1332 C C . TYR A 1 177 ? 12.128 3.032 13.504 1.00 87.25 177 TYR A C 1
ATOM 1334 O O . TYR A 1 177 ? 13.234 2.819 14.007 1.00 87.25 177 TYR A O 1
ATOM 1342 N N . SER A 1 178 ? 11.899 2.889 12.196 1.00 85.00 178 SER A N 1
ATOM 1343 C CA . SER A 1 178 ? 12.923 2.469 11.238 1.00 85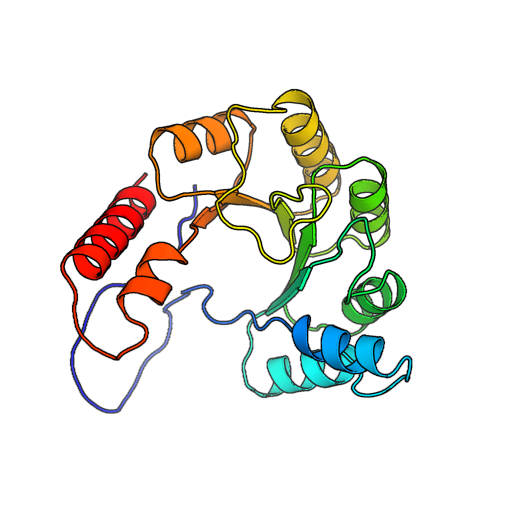.00 178 SER A CA 1
ATOM 1344 C C . SER A 1 178 ? 14.109 3.436 11.220 1.00 85.00 178 SER A C 1
ATOM 1346 O O . SER A 1 178 ? 15.242 2.996 11.403 1.00 85.00 178 SER A O 1
ATOM 1348 N N . ASP A 1 179 ? 13.860 4.741 11.113 1.00 84.44 179 ASP A N 1
ATOM 1349 C CA . ASP A 1 179 ? 14.895 5.781 11.082 1.00 84.44 179 ASP A CA 1
ATOM 1350 C C . ASP A 1 179 ? 15.717 5.814 12.373 1.00 84.44 179 ASP A C 1
ATOM 1352 O O . ASP A 1 179 ? 16.951 5.865 12.345 1.00 84.44 179 ASP A O 1
ATOM 1356 N N . ALA A 1 180 ? 15.043 5.706 13.521 1.00 84.25 180 ALA A N 1
ATOM 1357 C CA . ALA A 1 180 ? 15.686 5.708 14.830 1.00 84.25 180 ALA A CA 1
ATOM 1358 C C . ALA A 1 180 ? 16.550 4.457 15.090 1.00 84.25 180 ALA A C 1
ATOM 1360 O O . ALA A 1 180 ? 17.400 4.479 15.985 1.00 84.25 180 ALA A O 1
ATOM 1361 N N . THR A 1 181 ? 16.363 3.381 14.316 1.00 81.31 181 THR A N 1
ATOM 1362 C CA . THR A 1 181 ? 17.061 2.094 14.481 1.00 81.31 181 THR A CA 1
ATOM 1363 C C . THR A 1 181 ? 18.021 1.741 13.339 1.00 81.31 181 THR A C 1
ATOM 1365 O O . THR A 1 181 ? 18.731 0.739 13.442 1.00 81.31 181 THR A O 1
ATOM 1368 N N . LEU A 1 182 ? 18.164 2.594 12.311 1.00 77.81 182 LEU A N 1
ATOM 1369 C CA . LEU A 1 182 ? 19.002 2.367 11.113 1.00 77.81 182 LEU A CA 1
ATOM 1370 C C . LEU A 1 182 ? 20.444 1.905 11.388 1.00 77.81 182 LEU A C 1
ATOM 1372 O O . LEU A 1 182 ? 21.055 1.235 10.559 1.00 77.81 182 LEU A O 1
ATOM 1376 N N . ARG A 1 183 ? 21.024 2.269 12.537 1.00 78.56 183 ARG A N 1
ATOM 1377 C CA . ARG A 1 183 ? 22.409 1.918 12.907 1.00 78.56 183 ARG A CA 1
ATOM 1378 C C . ARG A 1 183 ? 22.520 0.660 13.776 1.00 78.56 183 ARG A C 1
ATOM 1380 O O . ARG A 1 183 ? 23.572 0.461 14.382 1.00 78.56 183 ARG A O 1
ATOM 1387 N N . ASN A 1 184 ? 21.465 -0.156 13.875 1.00 67.94 184 ASN A N 1
ATOM 1388 C CA . ASN A 1 184 ? 21.371 -1.303 14.794 1.00 67.94 184 ASN A CA 1
ATOM 1389 C C . ASN A 1 184 ? 21.705 -0.929 16.247 1.00 67.94 184 ASN A C 1
ATOM 1391 O O . ASN A 1 184 ? 22.299 -1.707 16.993 1.00 67.94 184 ASN A O 1
ATOM 1395 N N . ARG A 1 185 ? 21.366 0.301 16.637 1.00 73.81 185 ARG A N 1
ATOM 1396 C CA . ARG A 1 185 ? 21.498 0.786 18.008 1.00 73.81 185 ARG A CA 1
ATOM 1397 C C . ARG A 1 185 ? 20.110 1.068 18.532 1.00 73.81 185 ARG A C 1
ATOM 1399 O O . ARG A 1 185 ? 19.330 1.744 17.868 1.00 73.81 185 ARG A O 1
ATOM 1406 N N . GLU A 1 186 ? 19.832 0.558 19.720 1.00 75.81 186 GLU A N 1
ATOM 1407 C CA . GLU A 1 186 ? 18.641 0.947 20.451 1.00 75.81 186 GLU A CA 1
ATOM 1408 C C . GLU A 1 186 ? 18.789 2.415 20.862 1.00 75.81 186 GLU A C 1
ATOM 1410 O O . GLU A 1 186 ? 19.787 2.821 21.464 1.00 75.81 186 GLU A O 1
ATOM 1415 N N . THR A 1 187 ? 17.828 3.231 20.447 1.00 85.56 187 THR A N 1
ATOM 1416 C CA . THR A 1 187 ? 17.751 4.655 20.764 1.00 85.56 187 THR A CA 1
ATOM 1417 C C . THR A 1 187 ? 16.483 4.888 21.565 1.00 85.56 187 THR A C 1
ATOM 1419 O O . THR A 1 187 ? 15.476 4.221 21.331 1.00 85.56 187 THR A O 1
ATOM 1422 N N . GLN A 1 188 ? 16.502 5.869 22.469 1.00 87.31 188 GLN A N 1
ATOM 1423 C CA . GLN A 1 188 ? 15.305 6.253 23.221 1.00 87.31 188 GLN A CA 1
ATOM 1424 C C . GLN A 1 188 ? 14.128 6.556 22.276 1.00 87.31 188 GLN A C 1
ATOM 1426 O O . GLN A 1 188 ? 13.030 6.047 22.472 1.00 87.31 188 GLN A O 1
ATOM 1431 N N . GLN A 1 189 ? 14.395 7.292 21.192 1.00 85.62 189 GLN A N 1
ATOM 1432 C CA . GLN A 1 189 ? 13.412 7.588 20.151 1.00 85.62 189 GLN A CA 1
ATOM 1433 C C . GLN A 1 189 ? 12.845 6.318 19.491 1.00 85.62 189 GLN A C 1
ATOM 1435 O O . GLN A 1 189 ? 11.646 6.241 19.239 1.00 85.62 189 GLN A O 1
ATOM 1440 N N . GLY A 1 190 ? 13.678 5.305 19.230 1.00 86.00 190 GLY A N 1
ATOM 1441 C CA . GLY A 1 190 ? 13.231 4.024 18.682 1.00 86.00 190 GLY A CA 1
ATOM 1442 C C . GLY A 1 190 ? 12.351 3.246 19.661 1.00 86.00 190 GLY A C 1
ATOM 1443 O O . GLY A 1 190 ? 11.319 2.705 19.266 1.00 86.00 190 GLY A O 1
ATOM 1444 N N . THR A 1 191 ? 12.705 3.226 20.947 1.00 88.00 191 THR A N 1
ATOM 1445 C CA . THR A 1 191 ? 11.893 2.581 21.989 1.00 88.00 191 THR A CA 1
ATOM 1446 C C . THR A 1 191 ? 10.530 3.263 22.138 1.00 88.00 191 THR A C 1
ATOM 1448 O O . THR A 1 191 ? 9.508 2.580 22.198 1.00 88.00 191 THR A O 1
ATOM 1451 N N . GLU A 1 192 ? 10.495 4.597 22.131 1.00 89.62 192 GLU A N 1
ATOM 1452 C CA . GLU A 1 192 ? 9.261 5.391 22.183 1.00 89.62 192 GLU A CA 1
ATOM 1453 C C . GLU A 1 192 ? 8.385 5.168 20.940 1.00 89.62 192 GLU A C 1
ATOM 1455 O O . GLU A 1 192 ? 7.189 4.898 21.070 1.00 89.62 192 GLU A O 1
ATOM 1460 N N . ALA A 1 193 ? 8.972 5.183 19.738 1.00 87.12 193 ALA A N 1
ATOM 1461 C CA . ALA A 1 193 ? 8.249 4.917 18.494 1.00 87.12 193 ALA A CA 1
ATOM 1462 C C . ALA A 1 193 ? 7.660 3.494 18.460 1.00 87.12 193 ALA A C 1
ATOM 1464 O O . ALA A 1 193 ? 6.508 3.305 18.066 1.00 87.12 193 ALA A O 1
ATOM 1465 N N . LEU A 1 194 ? 8.411 2.489 18.925 1.00 88.38 194 LEU A N 1
ATOM 1466 C CA . LEU A 1 194 ? 7.911 1.118 19.033 1.00 88.38 194 LEU A CA 1
ATOM 1467 C C . LEU A 1 194 ? 6.765 1.008 20.047 1.00 88.38 194 LEU A C 1
ATOM 1469 O O . LEU A 1 194 ? 5.786 0.306 19.791 1.00 88.38 194 LEU A O 1
ATOM 1473 N N . ALA A 1 195 ? 6.874 1.689 21.191 1.00 90.12 195 ALA A N 1
ATOM 1474 C CA . ALA A 1 195 ? 5.818 1.719 22.197 1.00 90.12 195 ALA A CA 1
ATOM 1475 C C . ALA A 1 195 ? 4.529 2.345 21.641 1.00 90.12 195 ALA A C 1
ATOM 1477 O O . ALA A 1 195 ? 3.457 1.768 21.820 1.00 90.12 195 ALA A O 1
ATOM 1478 N N . ALA A 1 196 ? 4.639 3.447 20.892 1.00 88.94 196 ALA A N 1
ATOM 1479 C CA . ALA A 1 196 ? 3.502 4.086 20.233 1.00 88.94 196 ALA A CA 1
ATOM 1480 C C . ALA A 1 196 ? 2.802 3.138 19.245 1.00 88.94 196 ALA A C 1
ATOM 1482 O O . ALA A 1 196 ? 1.582 2.990 19.294 1.00 88.94 196 ALA A O 1
ATOM 1483 N N . VAL A 1 197 ? 3.559 2.422 18.403 1.00 89.44 197 VAL A N 1
ATOM 1484 C CA . VAL A 1 197 ? 2.997 1.425 17.469 1.00 89.44 197 VAL A CA 1
ATOM 1485 C C . VAL A 1 197 ? 2.308 0.279 18.216 1.00 89.44 197 VAL A C 1
ATOM 1487 O O . VAL A 1 197 ? 1.219 -0.143 17.829 1.00 89.44 197 VAL A O 1
ATOM 1490 N N . LYS A 1 198 ? 2.905 -0.219 19.307 1.00 89.75 198 LYS A N 1
ATOM 1491 C CA . LYS A 1 198 ? 2.296 -1.279 20.127 1.00 89.75 198 LYS A CA 1
ATOM 1492 C C . LYS A 1 198 ? 0.982 -0.830 20.759 1.00 89.75 198 LYS A C 1
ATOM 1494 O O . LYS A 1 198 ? 0.007 -1.570 20.684 1.00 89.75 198 LYS A O 1
ATOM 1499 N N . GLN A 1 199 ? 0.953 0.373 21.327 1.00 89.94 199 GLN A N 1
ATOM 1500 C CA . GLN A 1 199 ? -0.249 0.950 21.924 1.00 89.94 199 GLN A CA 1
ATOM 1501 C C . GLN A 1 199 ? -1.338 1.181 20.870 1.00 89.94 199 GLN A C 1
ATOM 1503 O O . GLN A 1 199 ? -2.485 0.792 21.069 1.00 89.94 199 GLN A O 1
ATOM 1508 N N . ALA A 1 200 ? -0.970 1.746 19.719 1.00 88.31 200 ALA A N 1
ATOM 1509 C CA . ALA A 1 200 ? -1.863 1.919 18.578 1.00 88.31 200 ALA A CA 1
ATOM 1510 C C . ALA A 1 200 ? -2.485 0.591 18.120 1.00 88.31 200 ALA A C 1
ATOM 1512 O O . ALA A 1 200 ? -3.656 0.551 17.753 1.00 88.31 200 ALA A O 1
ATOM 1513 N N . ALA A 1 201 ? -1.731 -0.509 18.181 1.00 85.12 201 ALA A N 1
ATOM 1514 C CA . ALA A 1 201 ? -2.221 -1.824 17.793 1.00 85.12 201 ALA A CA 1
ATOM 1515 C C . ALA A 1 201 ? -3.220 -2.461 18.767 1.00 85.12 201 ALA A C 1
ATOM 1517 O O . ALA A 1 201 ? -3.828 -3.482 18.436 1.00 85.12 201 ALA A O 1
ATOM 1518 N N . GLU A 1 202 ? -3.377 -1.915 19.970 1.00 87.06 202 GLU A N 1
ATOM 1519 C CA . GLU A 1 202 ? -4.342 -2.392 20.964 1.00 87.06 202 GLU A CA 1
ATOM 1520 C C . GLU A 1 202 ? -5.732 -1.757 20.835 1.00 87.06 202 GLU A C 1
ATOM 1522 O O . GLU A 1 202 ? -6.674 -2.279 21.434 1.00 87.06 202 GLU A O 1
ATOM 1527 N N . LEU A 1 203 ? -5.861 -0.699 20.030 1.00 80.69 203 LEU A N 1
ATOM 1528 C CA . LEU A 1 203 ? -7.101 0.036 19.755 1.00 80.69 203 LEU A CA 1
ATOM 1529 C C . LEU A 1 203 ? -7.908 -0.582 18.595 1.00 80.69 203 LEU A C 1
ATOM 1531 O O . LEU A 1 203 ? -9.159 -0.548 18.671 1.00 80.69 203 LEU A O 1
#

Radius of gyration: 17.44 Å; chains: 1; bounding box: 42×42×44 Å

Sequence (203 aa):
MRVAKSNSCGTAFTCFSTLSVFAGTRSPDHIATIREARRTNEPDPITAAAICELAGAHGITVHLRGDRRHIQHRDVKILRETVKTKLNIEMAATKEVTGIALEVIPDQVTLVPELPGEITTTGGLDCTRNQEAITSAIKHLQSNNINVSLFIDPAESQIRAALSLGARTIELNTALYSDATLRNRETQQGTEALAAVKQAAEL